Protein 2IBO (pdb70)

Foldseek 3Di:
DKKKWKAKDAPDDDPLQVVLVVQLVVLVVVDPWDAQDDGTGMTDDDPVVVCSVVVSVVSSCVSHVGMDMDMDMDDDPDDDPVRVVVD/DKKKWKAKDQPDDPPLLVVLVVQLVVLVVVDPWDAQDDGTGMTDDDPVVVCSVVVSVVSSCVSHVDMDMDMDMDDDPDDGPVRVVVD/DKKKWKAKDADDDDVLVVVLVVQLVVLVVVDPWAEDDDGTGMTDDDPVVVCSVVVSVVSSCVSGVDMDMDMDMDDDDDDPPVSPHVD/DKKKKKAKQLVDDPPLRVVLVVQLVVLVVVDPWDAQDDGTGMTDDDPVVVCSVVVSVVSSCVSHVGMDMDMDMDDDDPVPPVVVVVD

Structure (mmCIF, N/CA/C/O backbone):
data_2IBO
#
_entry.id   2IBO
#
_cell.length_a   91.901
_cell.length_b   91.901
_cell.length_c   156.364
_cell.angle_alpha   90.00
_cell.angle_beta   90.00
_cell.angle_gamma   90.00
#
_symmetry.space_group_name_H-M   'P 43 21 2'
#
loop_
_entity.id
_entity.type
_entity.pdbx_description
1 polymer 'Hypothetical protein SP2199'
2 water water
#
loop_
_atom_site.group_PDB
_atom_site.id
_atom_site.type_symbol
_atom_site.label_atom_id
_atom_site.label_alt_id
_atom_site.label_comp_id
_atom_site.label_asym_id
_atom_site.label_entity_id
_atom_site.label_seq_id
_atom_site.pdbx_PDB_ins_code
_atom_site.Cartn_x
_atom_site.Cartn_y
_atom_site.Cartn_z
_atom_site.occupancy
_atom_site.B_iso_or_equiv
_atom_site.auth_seq_id
_atom_site.auth_comp_id
_atom_site.auth_asym_id
_atom_site.auth_atom_id
_atom_site.pdbx_PDB_model_num
ATOM 9 N N . LYS A 1 2 ? 61.039 57.740 65.688 1.00 29.75 2 LYS A N 1
ATOM 10 C CA . LYS A 1 2 ? 61.835 56.646 66.246 1.00 25.32 2 LYS A CA 1
ATOM 11 C C . LYS A 1 2 ? 62.696 55.921 65.225 1.00 22.61 2 LYS A C 1
ATOM 12 O O . LYS A 1 2 ? 62.233 55.586 64.125 1.00 20.69 2 LYS A O 1
ATOM 18 N N . ALA A 1 3 ? 63.959 55.687 65.600 1.00 18.85 3 ALA A N 1
ATOM 19 C CA . ALA A 1 3 ? 64.895 55.000 64.723 1.00 15.80 3 ALA A CA 1
ATOM 20 C C . ALA A 1 3 ? 66.031 54.343 65.480 1.00 14.52 3 ALA A C 1
ATOM 21 O O . ALA A 1 3 ? 66.391 54.762 66.572 1.00 14.73 3 ALA A O 1
ATOM 23 N N . SER A 1 4 ? 66.588 53.296 64.894 1.00 23.71 4 SER A N 1
ATOM 24 C CA . SER A 1 4 ? 67.702 52.604 65.508 1.00 24.69 4 SER A CA 1
ATOM 25 C C . SER A 1 4 ? 68.731 52.414 64.403 1.00 24.75 4 SER A C 1
ATOM 26 O O . SER A 1 4 ? 68.376 52.123 63.263 1.00 25.63 4 SER A O 1
ATOM 29 N N . ILE A 1 5 ? 70.000 52.593 64.753 1.00 27.39 5 ILE A N 1
ATOM 30 C CA . ILE A 1 5 ? 71.117 52.499 63.823 1.00 25.92 5 ILE A CA 1
ATOM 31 C C . ILE A 1 5 ? 72.164 51.579 64.411 1.00 26.45 5 ILE A C 1
ATOM 32 O O . ILE A 1 5 ? 72.516 51.704 65.582 1.00 28.33 5 ILE A O 1
ATOM 37 N N . ALA A 1 6 ? 72.652 50.643 63.609 1.00 15.98 6 ALA A N 1
ATOM 38 C CA . ALA A 1 6 ? 73.691 49.726 64.057 1.00 15.10 6 ALA A CA 1
ATOM 39 C C . ALA A 1 6 ? 74.890 50.092 63.198 1.00 15.81 6 ALA A C 1
ATOM 40 O O . ALA A 1 6 ? 74.781 50.168 61.969 1.00 16.09 6 ALA A O 1
ATOM 42 N N . LEU A 1 7 ? 76.028 50.361 63.823 1.00 18.81 7 LEU A N 1
ATOM 43 C CA . LEU A 1 7 ? 77.207 50.753 63.046 1.00 20.76 7 LEU A CA 1
ATOM 44 C C . LEU A 1 7 ? 78.424 49.863 63.273 1.00 21.05 7 LEU A C 1
ATOM 45 O O . LEU A 1 7 ? 78.741 49.476 64.411 1.00 20.97 7 LEU A O 1
ATOM 50 N N . GLN A 1 8 ? 79.076 49.526 62.165 1.00 18.02 8 GLN A N 1
ATOM 51 C CA . GLN A 1 8 ? 80.287 48.716 62.176 1.00 20.06 8 GLN A CA 1
ATOM 52 C C . GLN A 1 8 ? 81.258 49.374 61.224 1.00 19.38 8 GLN A C 1
ATOM 53 O O . GLN A 1 8 ? 80.966 49.542 60.038 1.00 17.89 8 GLN A O 1
ATOM 59 N N . VAL A 1 9 ? 82.410 49.760 61.743 1.00 27.90 9 VAL A N 1
ATOM 60 C CA . VAL A 1 9 ? 83.399 50.394 60.907 1.00 29.63 9 VAL A CA 1
ATOM 61 C C . VAL A 1 9 ? 84.557 49.451 60.676 1.00 32.04 9 VAL A C 1
ATOM 62 O O . VAL A 1 9 ? 85.205 49.003 61.626 1.00 31.48 9 VAL A O 1
ATOM 66 N N . LEU A 1 10 ? 84.791 49.129 59.408 1.00 34.69 10 LEU A N 1
ATOM 67 C CA . LEU A 1 10 ? 85.902 48.268 59.039 1.00 38.11 10 LEU A CA 1
ATOM 68 C C . LEU A 1 10 ? 86.878 49.097 58.225 1.00 39.98 10 LEU A C 1
ATOM 69 O O . LEU A 1 10 ? 86.731 49.231 57.007 1.00 39.17 10 LEU A O 1
ATOM 74 N N . PRO A 1 11 ? 87.873 49.696 58.897 1.00 81.10 11 PRO A N 1
ATOM 75 C CA . PRO A 1 11 ? 88.847 50.501 58.164 1.00 73.27 11 PRO A CA 1
ATOM 76 C C . PRO A 1 11 ? 89.767 49.524 57.445 1.00 85.66 11 PRO A C 1
ATOM 77 O O . PRO A 1 11 ? 90.163 48.499 58.013 1.00 76.70 11 PRO A O 1
ATOM 81 N N . LEU A 1 12 ? 90.077 49.821 56.190 1.00 82.52 12 LEU A N 1
ATOM 82 C CA . LEU A 1 12 ? 90.952 48.958 55.416 1.00 84.51 12 LEU A CA 1
ATOM 83 C C . LEU A 1 12 ? 92.372 49.502 55.524 1.00 75.86 12 LEU A C 1
ATOM 84 O O . LEU A 1 12 ? 92.954 49.990 54.555 1.00 75.75 12 LEU A O 1
ATOM 89 N N . VAL A 1 13 ? 92.900 49.416 56.740 1.00 55.21 13 VAL A N 1
ATOM 90 C CA . VAL A 1 13 ? 94.233 49.878 57.071 1.00 56.94 13 VAL A CA 1
ATOM 91 C C . VAL A 1 13 ? 94.822 48.869 58.036 1.00 60.06 13 VAL A C 1
ATOM 92 O O . VAL A 1 13 ? 94.082 48.129 58.687 1.00 60.06 13 VAL A O 1
ATOM 96 N N . GLN A 1 14 ? 96.151 48.854 58.122 1.00 88.98 14 GLN A N 1
ATOM 97 C CA . GLN A 1 14 ? 96.906 47.937 58.975 1.00 89.51 14 GLN A CA 1
ATOM 98 C C . GLN A 1 14 ? 96.430 47.803 60.422 1.00 87.57 14 GLN A C 1
ATOM 99 O O . GLN A 1 14 ? 95.255 47.995 60.725 1.00 86.53 14 GLN A O 1
ATOM 105 N N . GLY A 1 15 ? 97.360 47.474 61.314 1.00 86.86 15 GLY A N 1
ATOM 106 C CA . GLY A 1 15 ? 97.014 47.284 62.711 1.00 85.53 15 GLY A CA 1
ATOM 107 C C . GLY A 1 15 ? 96.744 48.520 63.552 1.00 84.53 15 GLY A C 1
ATOM 108 O O . GLY A 1 15 ? 95.594 48.918 63.739 1.00 83.53 15 GLY A O 1
ATOM 109 N N . ILE A 1 16 ? 97.810 49.118 64.071 1.00 54.93 16 ILE A N 1
ATOM 110 C CA . ILE A 1 16 ? 97.715 50.292 64.925 1.00 53.74 16 ILE A CA 1
ATOM 111 C C . ILE A 1 16 ? 96.843 51.425 64.373 1.00 53.33 16 ILE A C 1
ATOM 112 O O . ILE A 1 16 ? 96.104 52.069 65.119 1.00 53.25 16 ILE A O 1
ATOM 117 N N . ASP A 1 17 ? 96.916 51.670 63.073 1.00 66.56 17 ASP A N 1
ATOM 118 C CA . ASP A 1 17 ? 96.119 52.736 62.483 1.00 66.56 17 ASP A CA 1
ATOM 119 C C . ASP A 1 17 ? 94.615 52.456 62.556 1.00 65.71 17 ASP A C 1
ATOM 120 O O . ASP A 1 17 ? 93.812 53.390 62.593 1.00 65.73 17 ASP A O 1
ATOM 125 N N . ARG A 1 18 ? 94.237 51.177 62.584 1.00 66.44 18 ARG A N 1
ATOM 126 C CA . ARG A 1 18 ? 92.824 50.800 62.624 1.00 65.48 18 ARG A CA 1
ATOM 127 C C . ARG A 1 18 ? 92.225 50.793 64.027 1.00 64.17 18 ARG A C 1
ATOM 128 O O . ARG A 1 18 ? 91.069 51.179 64.216 1.00 64.83 18 ARG A O 1
ATOM 136 N N . ILE A 1 19 ? 93.003 50.340 65.005 1.00 55.92 19 ILE A N 1
ATOM 137 C CA . ILE A 1 19 ? 92.534 50.316 66.385 1.00 53.40 19 ILE A CA 1
ATOM 138 C C . ILE A 1 19 ? 92.279 51.756 66.826 1.00 50.71 19 ILE A C 1
ATOM 139 O O . ILE A 1 19 ? 91.607 52.006 67.818 1.00 50.73 19 ILE A O 1
ATOM 144 N N . ALA A 1 20 ? 92.817 52.703 66.067 1.00 47.82 20 ALA A N 1
ATOM 145 C CA . ALA A 1 20 ? 92.635 54.107 66.373 1.00 44.25 20 ALA A CA 1
ATOM 146 C C . ALA A 1 20 ? 91.360 54.624 65.742 1.00 42.59 20 ALA A C 1
ATOM 147 O O . ALA A 1 20 ? 90.576 55.273 66.425 1.00 43.54 20 ALA A O 1
ATOM 149 N N . VAL A 1 21 ? 91.124 54.351 64.458 1.00 33.09 21 VAL A N 1
ATOM 150 C CA . VAL A 1 21 ? 89.896 54.863 63.851 1.00 30.57 21 VAL A CA 1
ATOM 151 C C . VAL A 1 21 ? 88.720 54.277 64.628 1.00 29.34 21 VAL A C 1
ATOM 152 O O . VAL A 1 21 ? 87.729 54.966 64.904 1.00 29.25 21 VAL A O 1
ATOM 156 N N . ILE A 1 22 ? 88.847 53.016 65.028 1.00 28.73 22 ILE A N 1
ATOM 157 C CA . ILE A 1 22 ? 87.776 52.393 65.786 1.00 26.80 22 ILE A CA 1
ATOM 158 C C . ILE A 1 22 ? 87.625 53.075 67.148 1.00 27.15 22 ILE A C 1
ATOM 159 O O . ILE A 1 22 ? 86.519 53.428 67.561 1.00 26.72 22 ILE A O 1
ATOM 164 N N . ASP A 1 23 ? 88.733 53.280 67.845 1.00 30.50 23 ASP A N 1
ATOM 165 C CA . ASP A 1 23 ? 88.665 53.952 69.137 1.00 30.44 23 ASP A CA 1
ATOM 166 C C . ASP A 1 23 ? 88.030 55.325 68.960 1.00 29.67 23 ASP A C 1
ATOM 167 O O . ASP A 1 23 ? 87.192 55.732 69.760 1.00 29.10 23 ASP A O 1
ATOM 172 N N . GLN A 1 24 ? 88.426 56.029 67.902 1.00 30.57 24 GLN A N 1
ATOM 173 C CA . GLN A 1 24 ? 87.900 57.369 67.635 1.00 32.26 24 GLN A CA 1
ATOM 174 C C . GLN A 1 24 ? 86.402 57.384 67.359 1.00 31.67 24 GLN A C 1
ATOM 175 O O . GLN A 1 24 ? 85.691 58.276 67.819 1.00 32.35 24 GLN A O 1
ATOM 181 N N . VAL A 1 25 ? 85.919 56.400 66.608 1.00 30.82 25 VAL A N 1
ATOM 182 C CA . VAL A 1 25 ? 84.507 56.374 66.316 1.00 29.60 25 VAL A CA 1
ATOM 183 C C . VAL A 1 25 ? 83.704 56.076 67.585 1.00 29.50 25 VAL A C 1
ATOM 184 O O . VAL A 1 25 ? 82.628 56.647 67.801 1.00 31.07 25 VAL A O 1
ATOM 188 N N . ILE A 1 26 ? 84.233 55.199 68.433 1.00 26.43 26 ILE A N 1
ATOM 189 C CA . ILE A 1 26 ? 83.555 54.848 69.676 1.00 25.53 26 ILE A CA 1
ATOM 190 C C . ILE A 1 26 ? 83.510 56.065 70.603 1.00 26.06 26 ILE A C 1
ATOM 191 O O . ILE A 1 26 ? 82.452 56.423 71.125 1.00 25.92 26 ILE A O 1
ATOM 196 N N . ALA A 1 27 ? 84.661 56.702 70.801 1.00 29.58 27 ALA A N 1
ATOM 197 C CA . ALA A 1 27 ? 84.754 57.882 71.669 1.00 28.03 27 ALA A CA 1
ATOM 198 C C . ALA A 1 27 ? 83.780 58.961 71.202 1.00 26.88 27 ALA A C 1
ATOM 199 O O . ALA A 1 27 ? 83.025 59.519 71.994 1.00 26.44 27 ALA A O 1
ATOM 201 N N . TYR A 1 28 ? 83.800 59.257 69.911 1.00 17.92 28 TYR A N 1
ATOM 202 C CA . TYR A 1 28 ? 82.888 60.253 69.378 1.00 17.83 28 TYR A CA 1
ATOM 203 C C . TYR A 1 28 ? 81.457 59.880 69.721 1.00 18.72 28 TYR A C 1
ATOM 204 O O . TYR A 1 28 ? 80.714 60.700 70.233 1.00 17.94 28 TYR A O 1
ATOM 213 N N . LEU A 1 29 ? 81.076 58.641 69.422 1.00 32.38 29 LEU A N 1
ATOM 214 C CA . LEU A 1 29 ? 79.727 58.157 69.689 1.00 31.05 29 LEU A CA 1
ATOM 215 C C . LEU A 1 29 ? 79.332 58.340 71.163 1.00 30.63 29 LEU A C 1
ATOM 216 O O . LEU A 1 29 ? 78.226 58.769 71.469 1.00 31.25 29 LEU A O 1
ATOM 221 N N . GLN A 1 30 ? 80.232 58.026 72.081 1.00 20.76 30 GLN A N 1
ATOM 222 C CA . GLN A 1 30 ? 79.930 58.185 73.510 1.00 22.29 30 GLN A CA 1
ATOM 223 C C . GLN A 1 30 ? 79.624 59.657 73.841 1.00 23.31 30 GLN A C 1
ATOM 224 O O . GLN A 1 30 ? 78.868 59.975 74.758 1.00 23.41 30 GLN A O 1
ATOM 230 N N . THR A 1 31 ? 80.229 60.540 73.064 1.00 24.72 31 THR A N 1
ATOM 231 C CA . THR A 1 31 ? 80.071 61.973 73.198 1.00 25.44 31 THR A CA 1
ATOM 232 C C . THR A 1 31 ? 78.654 62.442 72.935 1.00 26.21 31 THR A C 1
ATOM 233 O O . THR A 1 31 ? 78.207 63.431 73.516 1.00 27.85 31 THR A O 1
ATOM 237 N N . GLN A 1 32 ? 77.943 61.756 72.051 1.00 23.93 32 GLN A N 1
ATOM 238 C CA . GLN A 1 32 ? 76.579 62.157 71.758 1.00 25.42 32 GLN A CA 1
ATOM 239 C C . GLN A 1 32 ? 75.643 61.767 72.903 1.00 25.78 32 GLN A C 1
ATOM 240 O O . GLN A 1 32 ? 75.955 60.887 73.712 1.00 25.71 32 GLN A O 1
ATOM 246 N N . GLU A 1 33 ? 74.501 62.439 72.983 1.00 21.17 33 GLU A N 1
ATOM 247 C CA . GLU A 1 33 ? 73.546 62.158 74.042 1.00 22.27 33 GLU A CA 1
ATOM 248 C C . GLU A 1 33 ? 72.550 61.158 73.508 1.00 20.43 33 GLU A C 1
ATOM 249 O O . GLU A 1 33 ? 71.347 61.397 73.509 1.00 20.21 33 GLU A O 1
ATOM 255 N N . VAL A 1 34 ? 73.071 60.022 73.063 1.00 30.10 34 VAL A N 1
ATOM 256 C CA . VAL A 1 34 ? 72.250 58.975 72.475 1.00 29.18 34 VAL A CA 1
ATOM 257 C C . VAL A 1 34 ? 72.465 57.639 73.158 1.00 27.33 34 VAL A C 1
ATOM 258 O O . VAL A 1 34 ? 73.569 57.343 73.613 1.00 27.20 34 VAL A O 1
ATOM 262 N N . THR A 1 35 ? 71.397 56.848 73.247 1.00 15.62 35 THR A N 1
ATOM 263 C CA . THR A 1 35 ? 71.449 55.519 73.861 1.00 14.26 35 THR A CA 1
ATOM 264 C C . THR A 1 35 ? 72.311 54.622 72.971 1.00 14.21 35 THR A C 1
ATOM 265 O O . THR A 1 35 ? 72.048 54.468 71.770 1.00 12.19 35 THR A O 1
ATOM 277 N N . VAL A 1 37 ? 74.762 50.848 72.626 1.00 29.57 37 VAL A N 1
ATOM 278 C CA . VAL A 1 37 ? 75.216 49.554 73.108 1.00 27.52 37 VAL A CA 1
ATOM 279 C C . VAL A 1 37 ? 76.259 49.036 72.149 1.00 26.61 37 VAL A C 1
ATOM 280 O O . VAL A 1 37 ? 76.023 48.960 70.941 1.00 26.94 37 VAL A O 1
ATOM 284 N N . VAL A 1 38 ? 77.421 48.694 72.683 1.00 25.82 38 VAL A N 1
ATOM 285 C CA . VAL A 1 38 ? 78.479 48.177 71.841 1.00 25.42 38 VAL A CA 1
ATOM 286 C C . VAL A 1 38 ? 78.338 46.664 71.850 1.00 24.24 38 VAL A C 1
ATOM 287 O O . VAL A 1 38 ? 78.417 46.058 72.905 1.00 25.39 38 VAL A O 1
ATOM 291 N N . THR A 1 39 ? 78.097 46.056 70.694 1.00 17.84 39 THR A N 1
ATOM 292 C CA . THR A 1 39 ? 77.998 44.610 70.634 1.00 17.30 39 THR A CA 1
ATOM 293 C C . THR A 1 39 ? 79.253 44.187 69.871 1.00 16.56 39 THR A C 1
ATOM 294 O O . THR A 1 39 ? 79.950 45.031 69.321 1.00 16.46 39 THR A O 1
ATOM 298 N N . PRO A 1 40 ? 79.534 42.876 69.801 1.00 31.10 40 PRO A N 1
ATOM 299 C CA . PRO A 1 40 ? 80.718 42.341 69.105 1.00 32.79 40 PRO A CA 1
ATOM 300 C C . PRO A 1 40 ? 81.008 42.715 67.653 1.00 34.30 40 PRO A C 1
ATOM 301 O O . PRO A 1 40 ? 82.175 42.785 67.255 1.00 36.49 40 PRO A O 1
ATOM 305 N N . PHE A 1 41 ? 79.982 42.964 66.853 1.00 32.37 41 PHE A N 1
ATOM 306 C CA . PHE A 1 41 ? 80.229 43.299 65.444 1.00 32.58 41 PHE A CA 1
ATOM 307 C C . PHE A 1 41 ? 79.785 44.700 65.040 1.00 32.75 41 PHE A C 1
ATOM 308 O O . PHE A 1 41 ? 80.219 45.223 64.009 1.00 35.82 41 PHE A O 1
ATOM 316 N N . GLU A 1 42 ? 78.921 45.301 65.848 1.00 22.32 42 GLU A N 1
ATOM 317 C CA . GLU A 1 42 ? 78.406 46.618 65.532 1.00 22.89 42 GLU A CA 1
ATOM 318 C C . GLU A 1 42 ? 77.986 47.402 66.774 1.00 22.13 42 GLU A C 1
ATOM 319 O O . GLU A 1 42 ? 77.672 46.813 67.816 1.00 22.81 42 GLU A O 1
ATOM 325 N N . THR A 1 43 ? 77.967 48.728 66.666 1.00 13.71 43 THR A N 1
ATOM 326 C CA . THR A 1 43 ? 77.562 49.537 67.810 1.00 14.93 43 THR A CA 1
ATOM 327 C C . THR A 1 43 ? 76.145 49.965 67.508 1.00 14.18 43 THR A C 1
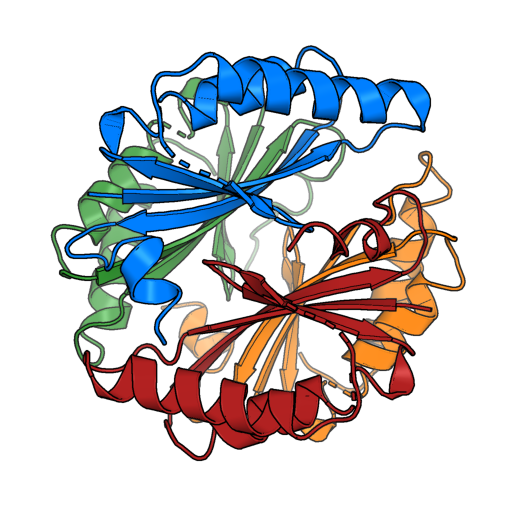ATOM 328 O O . THR A 1 43 ? 75.888 50.555 66.456 1.00 13.21 43 THR A O 1
ATOM 332 N N . VAL A 1 44 ? 75.232 49.660 68.427 1.00 14.30 44 VAL A N 1
ATOM 333 C CA . VAL A 1 44 ? 73.814 49.966 68.249 1.00 15.06 44 VAL A CA 1
ATOM 334 C C . VAL A 1 44 ? 73.394 51.249 68.937 1.00 15.37 44 VAL A C 1
ATOM 335 O O . VAL A 1 44 ? 73.573 51.392 70.141 1.00 14.13 44 VAL A O 1
ATOM 339 N N . LEU A 1 45 ? 72.816 52.164 68.162 1.00 17.26 45 LEU A N 1
ATOM 340 C CA . LEU A 1 45 ? 72.342 53.448 68.672 1.00 18.01 45 LEU A CA 1
ATOM 341 C C . LEU A 1 45 ? 70.820 53.510 68.605 1.00 18.63 45 LEU A C 1
ATOM 342 O O . LEU A 1 45 ? 70.208 52.901 67.734 1.00 18.34 45 LEU A O 1
ATOM 347 N N . GLU A 1 46 ? 70.208 54.258 69.515 1.00 30.36 46 GLU A N 1
ATOM 348 C CA . GLU A 1 46 ? 68.753 54.366 69.545 1.00 32.39 46 GLU A CA 1
ATOM 349 C C . GLU A 1 46 ? 68.320 55.805 69.820 1.00 32.25 46 GLU A C 1
ATOM 350 O O . GLU A 1 46 ? 68.843 56.440 70.733 1.00 32.11 46 GLU A O 1
ATOM 356 N N . GLY A 1 47 ? 67.359 56.303 69.041 1.00 16.38 47 GLY A N 1
ATOM 357 C CA . GLY A 1 47 ? 66.870 57.664 69.212 1.00 17.23 47 GLY A CA 1
ATOM 358 C C . GLY A 1 47 ? 66.107 58.171 68.001 1.00 19.55 47 GLY A C 1
ATOM 359 O O . GLY A 1 47 ? 65.650 57.372 67.175 1.00 21.12 47 GLY A O 1
ATOM 360 N N . GLU A 1 48 ? 65.969 59.496 67.891 1.00 22.04 48 GLU A N 1
ATOM 361 C CA . GLU A 1 48 ? 65.255 60.146 66.778 1.00 22.59 48 GLU A CA 1
ATOM 362 C C . GLU A 1 48 ? 65.995 59.951 65.454 1.00 22.32 48 GLU A C 1
ATOM 363 O O . GLU A 1 48 ? 67.218 60.056 65.389 1.00 21.94 48 GLU A O 1
ATOM 369 N N . PHE A 1 49 ? 65.251 59.686 64.390 1.00 28.04 49 PHE A N 1
ATOM 370 C CA . PHE A 1 49 ? 65.871 59.468 63.096 1.00 28.13 49 PHE A CA 1
ATOM 371 C C . PHE A 1 49 ? 66.841 60.580 62.734 1.00 28.52 49 PHE A C 1
ATOM 372 O O . PHE A 1 49 ? 67.989 60.310 62.356 1.00 27.79 49 PHE A O 1
ATOM 380 N N . ASP A 1 50 ? 66.381 61.826 62.862 1.00 29.57 50 ASP A N 1
ATOM 381 C CA . ASP A 1 50 ? 67.202 62.995 62.531 1.00 30.48 50 ASP A CA 1
ATOM 382 C C . ASP A 1 50 ? 68.566 63.016 63.217 1.00 29.67 50 ASP A C 1
ATOM 383 O O . ASP A 1 50 ? 69.594 63.220 62.561 1.00 28.78 50 ASP A O 1
ATOM 388 N N . GLU A 1 51 ? 68.573 62.800 64.531 1.00 35.87 51 GLU A N 1
ATOM 389 C CA . GLU A 1 51 ? 69.821 62.802 65.289 1.00 36.36 51 GLU A CA 1
ATOM 390 C C . GLU A 1 51 ? 70.751 61.634 64.906 1.00 34.54 51 GLU A C 1
ATOM 391 O O . GLU A 1 51 ? 71.969 61.808 64.812 1.00 33.92 51 GLU A O 1
ATOM 397 N N . LEU A 1 52 ? 70.185 60.452 64.675 1.00 22.28 52 LEU A N 1
ATOM 398 C CA . LEU A 1 52 ? 71.003 59.312 64.311 1.00 20.34 52 LEU A CA 1
ATOM 399 C C . LEU A 1 52 ? 71.655 59.533 62.955 1.00 20.19 52 LEU A C 1
ATOM 400 O O . LEU A 1 52 ? 72.832 59.234 62.788 1.00 19.93 52 LEU A O 1
ATOM 413 N N . ARG A 1 54 ? 72.481 62.290 61.701 1.00 26.31 54 ARG A N 1
ATOM 414 C CA . ARG A 1 54 ? 73.507 63.287 61.962 1.00 24.87 54 ARG A CA 1
ATOM 415 C C . ARG A 1 54 ? 74.715 62.611 62.619 1.00 24.23 54 ARG A C 1
ATOM 416 O O . ARG A 1 54 ? 75.856 62.809 62.197 1.00 25.34 54 ARG A O 1
ATOM 424 N N . ILE A 1 55 ? 74.461 61.807 63.650 1.00 25.66 55 ILE A N 1
ATOM 425 C CA . ILE A 1 55 ? 75.534 61.121 64.355 1.00 24.23 55 ILE A CA 1
ATOM 426 C C . ILE A 1 55 ? 76.259 60.141 63.435 1.00 25.28 55 ILE A C 1
ATOM 427 O O . ILE A 1 55 ? 77.484 60.031 63.482 1.00 26.05 55 ILE A O 1
ATOM 432 N N . LEU A 1 56 ? 75.507 59.445 62.583 1.00 26.14 56 LEU A N 1
ATOM 433 C CA . LEU A 1 56 ? 76.099 58.485 61.648 1.00 25.66 56 LEU A CA 1
ATOM 434 C C . LEU A 1 56 ? 77.091 59.202 60.743 1.00 26.52 56 LEU A C 1
ATOM 435 O O . LEU A 1 56 ? 78.229 58.754 60.585 1.00 26.89 56 LEU A O 1
ATOM 440 N N . LYS A 1 57 ? 76.652 60.324 60.166 1.00 13.64 57 LYS A N 1
ATOM 441 C CA . LYS A 1 57 ? 77.493 61.110 59.267 1.00 15.07 57 LYS A CA 1
ATOM 442 C C . LYS A 1 57 ? 78.755 61.596 59.955 1.00 16.02 57 LYS A C 1
ATOM 443 O O . LYS A 1 57 ? 79.840 61.527 59.374 1.00 14.05 57 LYS A O 1
ATOM 449 N N . GLU A 1 58 ? 78.625 62.070 61.194 1.00 25.08 58 GLU A N 1
ATOM 450 C CA . GLU A 1 58 ? 79.792 62.547 61.929 1.00 26.66 58 GLU A CA 1
ATOM 451 C C . GLU A 1 58 ? 80.713 61.375 62.265 1.00 26.09 58 GLU A C 1
ATOM 452 O O . GLU A 1 58 ? 81.928 61.463 62.103 1.00 25.90 58 GLU A O 1
ATOM 458 N N . ALA A 1 59 ? 80.130 60.274 62.728 1.00 29.37 59 ALA A N 1
ATOM 459 C CA . ALA A 1 59 ? 80.915 59.102 63.078 1.00 28.27 59 ALA A CA 1
ATOM 460 C C . ALA A 1 59 ? 81.789 58.704 61.896 1.00 28.25 59 ALA A C 1
ATOM 461 O O . ALA A 1 59 ? 82.979 58.428 62.052 1.00 26.03 59 ALA A O 1
ATOM 463 N N . LEU A 1 60 ? 81.197 58.687 60.707 1.00 33.57 60 LEU A N 1
ATOM 464 C CA . LEU A 1 60 ? 81.946 58.315 59.517 1.00 35.52 60 LEU A CA 1
ATOM 465 C C . LEU A 1 60 ? 83.020 59.340 59.154 1.00 36.81 60 LEU A C 1
ATOM 466 O O . LEU A 1 60 ? 84.110 58.962 58.728 1.00 37.37 60 LEU A O 1
ATOM 471 N N . GLU A 1 61 ? 82.724 60.629 59.335 1.00 32.78 61 GLU A N 1
ATOM 472 C CA . GLU A 1 61 ? 83.703 61.681 59.048 1.00 33.14 61 GLU A CA 1
ATOM 473 C C . GLU A 1 61 ? 84.866 61.552 60.037 1.00 32.74 61 GLU A C 1
ATOM 474 O O . GLU A 1 61 ? 86.017 61.789 59.686 1.00 33.61 61 GLU A O 1
ATOM 480 N N . VAL A 1 62 ? 84.573 61.164 61.271 1.00 31.91 62 VAL A N 1
ATOM 481 C CA . VAL A 1 62 ? 85.635 60.974 62.247 1.00 33.29 62 VAL A CA 1
ATOM 482 C C . VAL A 1 62 ? 86.527 59.833 61.757 1.00 35.44 62 VAL A C 1
ATOM 483 O O . VAL A 1 62 ? 87.747 59.985 61.680 1.00 36.97 62 VAL A O 1
ATOM 487 N N . ALA A 1 63 ? 85.916 58.694 61.423 1.00 36.77 63 ALA A N 1
ATOM 488 C CA . ALA A 1 63 ? 86.671 57.527 60.952 1.00 38.70 63 ALA A CA 1
ATOM 489 C C . ALA A 1 63 ? 87.492 57.847 59.706 1.00 39.70 63 ALA A C 1
ATOM 490 O O . ALA A 1 63 ? 88.632 57.392 59.570 1.00 38.36 63 ALA A O 1
ATOM 492 N N . GLY A 1 64 ? 86.903 58.634 58.811 1.00 43.16 64 GLY A N 1
ATOM 493 C CA . GLY A 1 64 ? 87.573 59.003 57.577 1.00 47.69 64 GLY A CA 1
ATOM 494 C C . GLY A 1 64 ? 88.777 59.915 57.755 1.00 50.80 64 GLY A C 1
ATOM 495 O O . GLY A 1 64 ? 89.621 60.053 56.859 1.00 51.04 64 GLY A O 1
ATOM 496 N N . GLN A 1 65 ? 88.864 60.560 58.908 1.00 51.86 65 GLN A N 1
ATOM 497 C CA . GLN A 1 65 ? 89.990 61.434 59.169 1.00 54.21 65 GLN A CA 1
ATOM 498 C C . GLN A 1 65 ? 90.903 60.709 60.146 1.00 54.05 65 GLN A C 1
ATOM 499 O O . GLN A 1 65 ? 91.335 61.271 61.146 1.00 53.92 65 GLN A O 1
ATOM 505 N N . GLU A 1 66 ? 91.176 59.444 59.844 1.00 48.94 66 GLU A N 1
ATOM 506 C CA . GLU A 1 66 ? 92.032 58.602 60.675 1.00 48.62 66 GLU A CA 1
ATOM 507 C C . GLU A 1 66 ? 92.536 57.449 59.802 1.00 48.03 66 GLU A C 1
ATOM 508 O O . GLU A 1 66 ? 93.428 56.691 60.190 1.00 47.17 66 GLU A O 1
ATOM 514 N N . ALA A 1 67 ? 91.941 57.334 58.618 1.00 58.54 67 ALA A N 1
ATOM 515 C CA . ALA A 1 67 ? 92.285 56.308 57.641 1.00 58.30 67 ALA A CA 1
ATOM 516 C C . ALA A 1 67 ? 91.855 56.835 56.279 1.00 58.49 67 ALA A C 1
ATOM 517 O O . ALA A 1 67 ? 90.915 57.621 56.186 1.00 59.72 67 ALA A O 1
ATOM 519 N N . ASP A 1 68 ? 92.541 56.417 55.223 1.00 67.97 68 ASP A N 1
ATOM 520 C CA . ASP A 1 68 ? 92.197 56.887 53.888 1.00 67.52 68 ASP A CA 1
ATOM 521 C C . ASP A 1 68 ? 91.092 56.065 53.258 1.00 65.85 68 ASP A C 1
ATOM 522 O O . ASP A 1 68 ? 90.388 56.538 52.362 1.00 65.84 68 ASP A O 1
ATOM 527 N N . ASN A 1 69 ? 90.944 54.833 53.728 1.00 57.33 69 ASN A N 1
ATOM 528 C CA . ASN A 1 69 ? 89.917 53.939 53.214 1.00 54.99 69 ASN A CA 1
ATOM 529 C C . ASN A 1 69 ? 89.046 53.423 54.333 1.00 51.97 69 ASN A C 1
ATOM 530 O O . ASN A 1 69 ? 89.485 52.619 55.151 1.00 51.41 69 ASN A O 1
ATOM 535 N N . VAL A 1 70 ? 87.805 53.885 54.365 1.00 39.24 70 VAL A N 1
ATOM 536 C CA . VAL A 1 70 ? 86.883 53.456 55.404 1.00 35.53 70 VAL A CA 1
ATOM 537 C C . VAL A 1 70 ? 85.636 52.803 54.810 1.00 32.94 70 VAL A C 1
ATOM 538 O O . VAL A 1 70 ? 84.983 53.362 53.919 1.00 31.88 70 VAL A O 1
ATOM 542 N N . PHE A 1 71 ? 85.336 51.598 55.283 1.00 35.10 71 PHE A N 1
ATOM 543 C CA . PHE A 1 71 ? 84.146 50.885 54.842 1.00 32.37 71 PHE A CA 1
ATOM 544 C C . PHE A 1 71 ? 83.253 50.668 56.055 1.00 30.68 71 PHE A C 1
ATOM 545 O O . PHE A 1 71 ? 83.729 50.314 57.143 1.00 30.56 71 PHE A O 1
ATOM 553 N N . ALA A 1 72 ? 81.953 50.857 55.876 1.00 21.24 72 ALA A N 1
ATOM 554 C CA . ALA A 1 72 ? 81.051 50.688 56.999 1.00 19.63 72 ALA A CA 1
ATOM 555 C C . ALA A 1 72 ? 79.789 49.945 56.630 1.00 18.65 72 ALA A C 1
ATOM 556 O O . ALA A 1 72 ? 79.280 50.075 55.523 1.00 18.53 72 ALA A O 1
ATOM 558 N N . ASN A 1 73 ? 79.299 49.151 57.575 1.00 16.30 73 ASN A N 1
ATOM 559 C CA . ASN A 1 73 ? 78.064 48.411 57.404 1.00 15.87 73 ASN A CA 1
ATOM 560 C C . ASN A 1 73 ? 77.149 49.169 58.323 1.00 15.08 73 ASN A C 1
ATOM 561 O O . ASN A 1 73 ? 77.526 49.447 59.457 1.00 14.75 73 ASN A O 1
ATOM 566 N N . VAL A 1 74 ? 75.960 49.515 57.854 1.00 17.26 74 VAL A N 1
ATOM 567 C CA . VAL A 1 74 ? 75.022 50.212 58.711 1.00 16.73 74 VAL A CA 1
ATOM 568 C C . VAL A 1 74 ? 73.664 49.562 58.576 1.00 17.10 74 VAL A C 1
ATOM 569 O O . VAL A 1 74 ? 73.280 49.145 57.485 1.00 17.69 74 VAL A O 1
ATOM 573 N N . LYS A 1 75 ? 72.954 49.457 59.693 1.00 29.70 75 LYS A N 1
ATOM 574 C CA . LYS A 1 75 ? 71.616 48.900 59.705 1.00 29.74 75 LYS A CA 1
ATOM 575 C C . LYS A 1 75 ? 70.737 50.014 60.212 1.00 31.71 75 LYS A C 1
ATOM 576 O O . LYS A 1 75 ? 71.047 50.648 61.225 1.00 32.97 75 LYS A O 1
ATOM 582 N N . ILE A 1 76 ? 69.656 50.274 59.498 1.00 25.08 76 ILE A N 1
ATOM 583 C CA . ILE A 1 76 ? 68.742 51.299 59.938 1.00 24.99 76 ILE A CA 1
ATOM 584 C C . ILE A 1 76 ? 67.387 50.652 60.111 1.00 25.01 76 ILE A C 1
ATOM 585 O O . ILE A 1 76 ? 67.009 49.751 59.356 1.00 26.56 76 ILE A O 1
ATOM 590 N N . ASN A 1 77 ? 66.673 51.086 61.138 1.00 24.88 77 ASN A N 1
ATOM 591 C CA . ASN A 1 77 ? 65.338 50.575 61.418 1.00 24.92 77 ASN A CA 1
ATOM 592 C C . ASN A 1 77 ? 64.518 51.812 61.787 1.00 24.97 77 ASN A C 1
ATOM 593 O O . ASN A 1 77 ? 64.760 52.436 62.818 1.00 24.53 77 ASN A O 1
ATOM 598 N N . VAL A 1 78 ? 63.575 52.176 60.920 1.00 31.46 78 VAL A N 1
ATOM 599 C CA . VAL A 1 78 ? 62.732 53.355 61.129 1.00 33.84 78 VAL A CA 1
ATOM 600 C C . VAL A 1 78 ? 61.239 53.070 61.154 1.00 35.40 78 VAL A C 1
ATOM 601 O O . VAL A 1 78 ? 60.771 52.092 60.561 1.00 34.47 78 VAL A O 1
ATOM 605 N N . GLY A 1 79 ? 60.507 53.959 61.828 1.00 31.90 79 GLY A N 1
ATOM 606 C CA . GLY A 1 79 ? 59.066 53.839 61.943 1.00 34.93 79 GLY A CA 1
ATOM 607 C C . GLY A 1 79 ? 58.658 53.368 63.321 1.00 37.05 79 GLY A C 1
ATOM 608 O O . GLY A 1 79 ? 59.369 53.610 64.300 1.00 36.07 79 GLY A O 1
ATOM 609 N N . GLU A 1 80 ? 57.508 52.703 63.411 1.00 50.16 80 GLU A N 1
ATOM 610 C CA . GLU A 1 80 ? 57.037 52.193 64.695 1.00 52.21 80 GLU A CA 1
ATOM 611 C C . GLU A 1 80 ? 57.832 50.938 64.998 1.00 51.20 80 GLU A C 1
ATOM 612 O O . GLU A 1 80 ? 57.352 49.821 64.823 1.00 50.31 80 GLU A O 1
ATOM 618 N N . ILE A 1 81 ? 59.061 51.160 65.454 1.00 41.00 81 ILE A N 1
ATOM 619 C CA . ILE A 1 81 ? 60.012 50.106 65.773 1.00 39.87 81 ILE A CA 1
ATOM 620 C C . ILE A 1 81 ? 60.048 49.782 67.259 1.00 40.95 81 ILE A C 1
ATOM 621 O O . ILE A 1 81 ? 59.780 50.645 68.093 1.00 41.34 81 ILE A O 1
ATOM 626 N N . LEU A 1 82 ? 60.363 48.534 67.587 1.00 35.99 82 LEU A N 1
ATOM 627 C CA . LEU A 1 82 ? 60.454 48.118 68.979 1.00 36.13 82 LEU A CA 1
ATOM 628 C C . LEU A 1 82 ? 61.788 48.656 69.479 1.00 36.77 82 LEU A C 1
ATOM 629 O O . LEU A 1 82 ? 62.726 48.816 68.689 1.00 35.80 82 LEU A O 1
ATOM 634 N N . SER A 1 83 ? 61.873 48.938 70.778 1.00 42.44 83 SER A N 1
ATOM 635 C CA . SER A 1 83 ? 63.094 49.489 71.370 1.00 42.80 83 SER A CA 1
ATOM 636 C C . SER A 1 83 ? 64.138 48.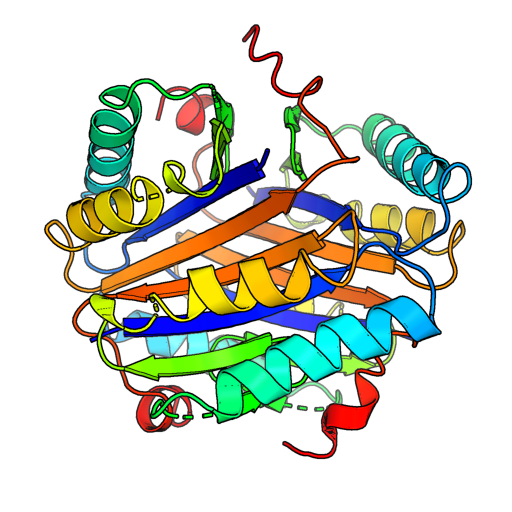420 71.605 1.00 43.52 83 SER A C 1
ATOM 637 O O . SER A 1 83 ? 63.844 47.233 71.504 1.00 43.35 83 SER A O 1
ATOM 640 N N . ILE A 1 84 ? 65.358 48.841 71.928 1.00 34.73 84 ILE A N 1
ATOM 641 C CA . ILE A 1 84 ? 66.419 47.880 72.183 1.00 35.25 84 ILE A CA 1
ATOM 642 C C . ILE A 1 84 ? 65.973 46.922 73.280 1.00 36.56 84 ILE A C 1
ATOM 643 O O . ILE A 1 84 ? 66.172 45.714 73.173 1.00 37.30 84 ILE A O 1
ATOM 648 N N . ASP A 1 85 ? 65.357 47.458 74.327 1.00 45.81 85 ASP A N 1
ATOM 649 C CA . ASP A 1 85 ? 64.867 46.633 75.429 1.00 47.51 85 ASP A CA 1
ATOM 650 C C . ASP A 1 85 ? 63.819 45.620 74.963 1.00 48.13 85 ASP A C 1
ATOM 651 O O . ASP A 1 85 ? 63.830 44.463 75.379 1.00 47.80 85 ASP A O 1
ATOM 656 N N . GLU A 1 86 ? 62.920 46.063 74.093 1.00 42.01 86 GLU A N 1
ATOM 657 C CA . GLU A 1 86 ? 61.867 45.201 73.570 1.00 43.43 86 GLU A CA 1
ATOM 658 C C . GLU A 1 86 ? 62.387 44.121 72.614 1.00 43.75 86 GLU A C 1
ATOM 659 O O . GLU A 1 86 ? 62.009 42.955 72.734 1.00 42.88 86 GLU A O 1
ATOM 665 N N . LYS A 1 87 ? 63.246 44.497 71.668 1.00 56.63 87 LYS A N 1
ATOM 666 C CA . LYS A 1 87 ? 63.803 43.512 70.743 1.00 57.09 87 LYS A CA 1
ATOM 667 C C . LYS A 1 87 ? 64.479 42.453 71.593 1.00 58.68 87 LYS A C 1
ATOM 668 O O . LYS A 1 87 ? 64.236 41.263 71.420 1.00 59.14 87 LYS A O 1
ATOM 674 N N . LEU A 1 88 ? 65.315 42.890 72.530 1.00 56.62 88 LEU A N 1
ATOM 675 C CA . LEU A 1 88 ? 66.028 41.953 73.382 1.00 58.70 88 LEU A CA 1
ATOM 676 C C . LEU A 1 88 ? 65.157 41.001 74.185 1.00 61.39 88 LEU A C 1
ATOM 677 O O . LEU A 1 88 ? 65.669 40.098 74.851 1.00 61.76 88 LEU A O 1
ATOM 682 N N . GLU A 1 89 ? 63.845 41.210 74.129 1.00 69.12 89 GLU A N 1
ATOM 683 C CA . GLU A 1 89 ? 62.891 40.323 74.787 1.00 71.41 89 GLU A CA 1
ATOM 684 C C . GLU A 1 89 ? 62.112 39.701 73.632 1.00 72.28 89 GLU A C 1
ATOM 685 O O . GLU A 1 89 ? 60.899 39.872 73.496 1.00 71.54 89 GLU A O 1
ATOM 691 N N . LYS A 1 90 ? 62.850 38.994 72.782 1.00 86.53 90 LYS A N 1
ATOM 692 C CA . LYS A 1 90 ? 62.278 38.348 71.615 1.00 87.53 90 LYS A CA 1
ATOM 693 C C . LYS A 1 90 ? 61.207 37.354 72.039 1.00 86.53 90 LYS A C 1
ATOM 694 O O . LYS A 1 90 ? 61.339 36.783 73.149 1.00 85.53 90 LYS A O 1
ATOM 708 N N . LYS B 1 2 ? 64.776 27.182 45.856 1.00 40.72 2 LYS B N 1
ATOM 709 C CA . LYS B 1 2 ? 65.269 28.402 45.225 1.00 37.23 2 LYS B CA 1
ATOM 710 C C . LYS B 1 2 ? 65.944 29.225 46.303 1.00 34.71 2 LYS B C 1
ATOM 711 O O . LYS B 1 2 ? 65.449 29.323 47.434 1.00 33.48 2 LYS B O 1
ATOM 717 N N . ALA B 1 3 ? 67.077 29.814 45.944 1.00 33.89 3 ALA B N 1
ATOM 718 C CA . ALA B 1 3 ? 67.822 30.621 46.877 1.00 31.18 3 ALA B CA 1
ATOM 719 C C . ALA B 1 3 ? 68.714 31.581 46.128 1.00 30.03 3 ALA B C 1
ATOM 720 O O . ALA B 1 3 ? 68.974 31.421 44.940 1.00 29.55 3 ALA B O 1
ATOM 722 N N . SER B 1 4 ? 69.185 32.589 46.837 1.00 32.26 4 SER B N 1
ATOM 723 C CA . SER B 1 4 ? 70.062 33.554 46.227 1.00 31.11 4 SER B CA 1
ATOM 724 C C . SER B 1 4 ? 70.999 34.057 47.307 1.00 30.90 4 SER B C 1
ATOM 725 O O . SER B 1 4 ? 70.572 34.405 48.405 1.00 31.39 4 SER B O 1
ATOM 728 N N . ILE B 1 5 ? 72.286 34.060 46.992 1.00 26.83 5 ILE B N 1
ATOM 729 C CA . ILE B 1 5 ? 73.311 34.503 47.916 1.00 23.63 5 ILE B CA 1
ATOM 730 C C . ILE B 1 5 ? 73.947 35.722 47.291 1.00 22.89 5 ILE B C 1
ATOM 731 O O . ILE B 1 5 ? 74.013 35.834 46.067 1.00 22.83 5 ILE B O 1
ATOM 736 N N . ALA B 1 6 ? 74.361 36.660 48.132 1.00 21.13 6 ALA B N 1
ATOM 737 C CA . ALA B 1 6 ? 75.050 37.856 47.675 1.00 21.28 6 ALA B CA 1
ATOM 738 C C . ALA B 1 6 ? 76.299 37.813 48.530 1.00 20.97 6 ALA B C 1
ATOM 739 O O . ALA B 1 6 ? 76.213 37.914 49.745 1.00 23.89 6 ALA B O 1
ATOM 741 N N . LEU B 1 7 ? 77.457 37.636 47.904 1.00 20.59 7 LEU B N 1
ATOM 742 C CA . LEU B 1 7 ? 78.710 37.527 48.652 1.00 21.40 7 LEU B CA 1
ATOM 743 C C . LEU B 1 7 ? 79.669 38.693 48.528 1.00 22.11 7 LEU B C 1
ATOM 744 O O . LEU B 1 7 ? 79.940 39.151 47.421 1.00 21.81 7 LEU B O 1
ATOM 749 N N . GLN B 1 8 ? 80.142 39.193 49.672 1.00 24.26 8 GLN B N 1
ATOM 750 C CA . GLN B 1 8 ? 81.140 40.267 49.697 1.00 26.24 8 GLN B CA 1
ATOM 751 C C . GLN B 1 8 ? 82.271 39.879 50.642 1.00 26.21 8 GLN B C 1
ATOM 752 O O . GLN B 1 8 ? 82.048 39.623 51.834 1.00 26.05 8 GLN B O 1
ATOM 758 N N . VAL B 1 9 ? 83.490 39.835 50.117 1.00 23.99 9 VAL B N 1
ATOM 759 C CA . VAL B 1 9 ? 84.652 39.465 50.929 1.00 24.94 9 VAL B CA 1
ATOM 760 C C . VAL B 1 9 ? 85.578 40.651 51.133 1.00 27.35 9 VAL B C 1
ATOM 761 O O . VAL B 1 9 ? 85.997 41.268 50.161 1.00 28.86 9 VAL B O 1
ATOM 765 N N . LEU B 1 10 ? 85.860 40.977 52.399 1.00 22.09 10 LEU B N 1
ATOM 766 C CA . LEU B 1 10 ? 86.806 42.058 52.741 1.00 23.39 10 LEU B CA 1
ATOM 767 C C . LEU B 1 10 ? 87.921 41.331 53.509 1.00 25.87 10 LEU B C 1
ATOM 768 O O . LEU B 1 10 ? 87.765 40.951 54.678 1.00 23.53 10 LEU B O 1
ATOM 773 N N . PRO B 1 11 ? 89.077 41.151 52.863 1.00 62.94 11 PRO B N 1
ATOM 774 C CA . PRO B 1 11 ? 90.268 40.476 53.386 1.00 65.60 11 PRO B CA 1
ATOM 775 C C . PRO B 1 11 ? 91.009 41.131 54.548 1.00 67.92 11 PRO B C 1
ATOM 776 O O . PRO B 1 11 ? 91.672 40.444 55.320 1.00 69.16 11 PRO B O 1
ATOM 780 N N . LEU B 1 12 ? 90.896 42.446 54.687 1.00 50.99 12 LEU B N 1
ATOM 781 C CA . LEU B 1 12 ? 91.605 43.150 55.759 1.00 53.81 12 LEU B CA 1
ATOM 782 C C . LEU B 1 12 ? 93.091 42.808 55.645 1.00 56.64 12 LEU B C 1
ATOM 783 O O . LEU B 1 12 ? 93.712 42.305 56.589 1.00 56.37 12 LEU B O 1
ATOM 788 N N . VAL B 1 13 ? 93.652 43.077 54.468 1.00 63.98 13 VAL B N 1
ATOM 789 C CA . VAL B 1 13 ? 95.061 42.818 54.213 1.00 65.97 13 VAL B CA 1
ATOM 790 C C . VAL B 1 13 ? 95.658 44.019 53.484 1.00 68.12 13 VAL B C 1
ATOM 791 O O . VAL B 1 13 ? 94.930 44.915 53.043 1.00 68.10 13 VAL B O 1
ATOM 795 N N . GLN B 1 14 ? 96.983 44.014 53.355 1.00 81.69 14 GLN B N 1
ATO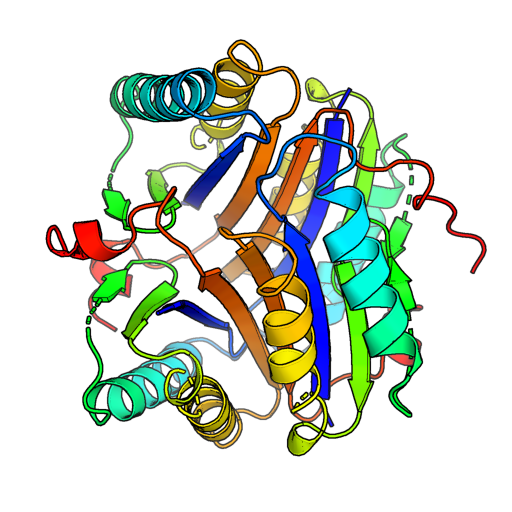M 796 C CA . GLN B 1 14 ? 97.726 45.101 52.727 1.00 83.52 14 GLN B CA 1
ATOM 797 C C . GLN B 1 14 ? 97.866 45.011 51.210 1.00 84.02 14 GLN B C 1
ATOM 798 O O . GLN B 1 14 ? 98.598 44.171 50.687 1.00 83.79 14 GLN B O 1
ATOM 804 N N . GLY B 1 15 ? 97.155 45.896 50.518 1.00 83.79 15 GLY B N 1
ATOM 805 C CA . GLY B 1 15 ? 97.198 45.948 49.067 1.00 85.04 15 GLY B CA 1
ATOM 806 C C . GLY B 1 15 ? 97.259 44.635 48.304 1.00 85.84 15 GLY B C 1
ATOM 807 O O . GLY B 1 15 ? 96.470 43.725 48.532 1.00 86.62 15 GLY B O 1
ATOM 808 N N . ILE B 1 16 ? 98.207 44.559 47.378 1.00 75.60 16 ILE B N 1
ATOM 809 C CA . ILE B 1 16 ? 98.417 43.391 46.525 1.00 75.56 16 ILE B CA 1
ATOM 810 C C . ILE B 1 16 ? 97.990 42.022 47.058 1.00 75.21 16 ILE B C 1
ATOM 811 O O . ILE B 1 16 ? 97.356 41.249 46.341 1.00 75.40 16 ILE B O 1
ATOM 816 N N . ASP B 1 17 ? 98.327 41.724 48.307 1.00 85.15 17 ASP B N 1
ATOM 817 C CA . ASP B 1 17 ? 98.002 40.425 48.897 1.00 85.20 17 ASP B CA 1
ATOM 818 C C . ASP B 1 17 ? 96.523 40.152 49.164 1.00 87.06 17 ASP B C 1
ATOM 819 O O . ASP B 1 17 ? 96.129 39.000 49.338 1.00 87.10 17 ASP B O 1
ATOM 824 N N . ARG B 1 18 ? 95.709 41.201 49.203 1.00 65.14 18 ARG B N 1
ATOM 825 C CA . ARG B 1 18 ? 94.282 41.034 49.446 1.00 63.69 18 ARG B CA 1
ATOM 826 C C . ARG B 1 18 ? 93.558 40.906 48.116 1.00 61.84 18 ARG B C 1
ATOM 827 O O . ARG B 1 18 ? 92.688 40.047 47.951 1.00 62.81 18 ARG B O 1
ATOM 835 N N . ILE B 1 19 ? 93.927 41.765 47.170 1.00 46.80 19 ILE B N 1
ATOM 836 C CA . ILE B 1 19 ? 93.336 41.755 45.839 1.00 43.52 19 ILE B CA 1
ATOM 837 C C . ILE B 1 19 ? 93.749 40.477 45.110 1.00 41.30 19 ILE B C 1
ATOM 838 O O . ILE B 1 19 ? 93.767 40.416 43.887 1.00 41.85 19 ILE B O 1
ATOM 843 N N . ALA B 1 20 ? 94.099 39.467 45.890 1.00 44.33 20 ALA B N 1
ATOM 844 C CA . ALA B 1 20 ? 94.491 38.177 45.371 1.00 41.79 20 ALA B CA 1
ATOM 845 C C . ALA B 1 20 ? 93.498 37.200 45.962 1.00 39.92 20 ALA B C 1
ATOM 846 O O . ALA B 1 20 ? 93.077 36.255 45.296 1.00 39.72 20 ALA B O 1
ATOM 848 N N . VAL B 1 21 ? 93.121 37.428 47.218 1.00 37.61 21 VAL B N 1
ATOM 849 C CA . VAL B 1 21 ? 92.158 36.553 47.858 1.00 35.94 21 VAL B CA 1
ATOM 850 C C . VAL B 1 21 ? 90.836 36.804 47.166 1.00 34.64 21 VAL B C 1
ATOM 851 O O . VAL B 1 21 ? 89.990 35.912 47.096 1.00 35.71 21 VAL B O 1
ATOM 855 N N . ILE B 1 22 ? 90.661 38.024 46.659 1.00 29.82 22 ILE B N 1
ATOM 856 C CA . ILE B 1 22 ? 89.424 38.377 45.968 1.00 28.87 22 ILE B CA 1
ATOM 857 C C . ILE B 1 22 ? 89.364 37.799 44.556 1.00 29.70 22 ILE B C 1
ATOM 858 O O . ILE B 1 22 ? 88.298 37.415 44.087 1.00 30.85 22 ILE B O 1
ATOM 863 N N . ASP B 1 23 ? 90.500 37.746 43.872 1.00 31.54 23 ASP B N 1
ATOM 864 C CA . ASP B 1 23 ? 90.537 37.174 42.531 1.00 31.63 23 ASP B CA 1
ATOM 865 C C . ASP B 1 23 ? 90.400 35.653 42.673 1.00 30.39 23 ASP B C 1
ATOM 866 O O . ASP B 1 23 ? 89.906 34.966 41.774 1.00 29.83 23 ASP B O 1
ATOM 871 N N . GLN B 1 24 ? 90.848 35.149 43.820 1.00 33.72 24 GLN B N 1
ATOM 872 C CA . GLN B 1 24 ? 90.779 33.732 44.153 1.00 34.77 24 GLN B CA 1
ATOM 873 C C . GLN B 1 24 ? 89.332 33.325 44.420 1.00 33.93 24 GLN B C 1
ATOM 874 O O . GLN B 1 24 ? 88.889 32.258 43.980 1.00 34.03 24 GLN B O 1
ATOM 880 N N . VAL B 1 25 ? 88.594 34.174 45.137 1.00 37.93 25 VAL B N 1
ATOM 881 C CA . VAL B 1 25 ? 87.208 33.862 45.444 1.00 36.42 25 VAL B CA 1
ATOM 882 C C . VAL B 1 25 ? 86.357 33.986 44.177 1.00 36.03 25 VAL B C 1
ATOM 883 O O . VAL B 1 25 ? 85.433 33.199 43.962 1.00 37.27 25 VAL B O 1
ATOM 887 N N . ILE B 1 26 ? 86.674 34.965 43.335 1.00 27.48 26 ILE B N 1
ATOM 888 C CA . ILE B 1 26 ? 85.935 35.154 42.090 1.00 27.64 26 ILE B CA 1
ATOM 889 C C . ILE B 1 26 ? 86.196 33.966 41.164 1.00 28.12 26 ILE B C 1
ATOM 890 O O . ILE B 1 26 ? 85.263 33.371 40.622 1.00 29.37 26 ILE B O 1
ATOM 895 N N . ALA B 1 27 ? 87.467 33.622 40.981 1.00 26.51 27 ALA B N 1
ATOM 896 C CA . ALA B 1 27 ? 87.838 32.507 40.118 1.00 25.40 27 ALA B CA 1
ATOM 897 C C . ALA B 1 27 ? 87.158 31.222 40.587 1.00 25.16 27 ALA B C 1
ATOM 898 O O . ALA B 1 27 ? 86.568 30.488 39.792 1.00 25.80 27 ALA B O 1
ATOM 900 N N . TYR B 1 28 ? 87.241 30.938 41.880 1.00 27.16 28 TYR B N 1
ATOM 901 C CA . TYR B 1 28 ? 86.597 29.738 42.395 1.00 26.79 28 TYR B CA 1
ATOM 902 C C . TYR B 1 28 ? 85.105 29.756 42.041 1.00 27.09 28 TYR B C 1
ATOM 903 O O . TYR B 1 28 ? 84.569 28.779 41.530 1.00 26.51 28 TYR B O 1
ATOM 912 N N . LEU B 1 29 ? 84.440 30.874 42.335 1.00 27.14 29 LEU B N 1
ATOM 913 C CA . LEU B 1 29 ? 83.019 31.022 42.062 1.00 26.93 29 LEU B CA 1
ATOM 914 C C . LEU B 1 29 ? 82.690 30.747 40.594 1.00 26.84 29 LEU B C 1
ATOM 915 O O . LEU B 1 29 ? 81.709 30.071 40.291 1.00 26.92 29 LEU B O 1
ATOM 920 N N . GLN B 1 30 ? 83.510 31.255 39.681 1.00 27.84 30 GLN B N 1
ATOM 921 C CA . GLN B 1 30 ? 83.264 31.036 38.249 1.00 29.19 30 GLN B CA 1
ATOM 922 C C . GLN B 1 30 ? 83.303 29.547 37.908 1.00 29.38 30 GLN B C 1
ATOM 923 O O . GLN B 1 30 ? 82.635 29.066 36.990 1.00 29.62 30 GLN B O 1
ATOM 929 N N . THR B 1 31 ? 84.093 28.830 38.683 1.00 29.26 31 THR B N 1
ATOM 930 C CA . THR B 1 31 ? 84.272 27.395 38.544 1.00 30.67 31 THR B CA 1
ATOM 931 C C . THR B 1 31 ? 82.999 26.593 38.801 1.00 31.17 31 THR B C 1
ATOM 932 O O . THR B 1 31 ? 82.793 25.531 38.204 1.00 31.41 31 THR B O 1
ATOM 936 N N . GLN B 1 32 ? 82.151 27.080 39.699 1.00 29.72 32 GLN B N 1
ATOM 937 C CA . GLN B 1 32 ? 80.918 26.371 39.990 1.00 30.44 32 GLN B CA 1
ATOM 938 C C . GLN B 1 32 ? 79.932 26.538 38.838 1.00 31.15 32 GLN B C 1
ATOM 939 O O . GLN B 1 32 ? 80.036 27.475 38.037 1.00 31.16 32 GLN B O 1
ATOM 945 N N . GLU B 1 33 ? 78.990 25.613 38.736 1.00 32.68 33 GLU B N 1
ATOM 946 C CA . GLU B 1 33 ? 78.007 25.672 37.671 1.00 34.12 33 GLU B CA 1
ATOM 947 C C . GLU B 1 33 ? 76.790 26.415 38.201 1.00 32.48 33 GLU B C 1
ATOM 948 O O . GLU B 1 33 ? 75.665 25.903 38.191 1.00 32.82 33 GLU B O 1
ATOM 954 N N . VAL B 1 34 ? 77.031 27.639 38.654 1.00 18.78 34 VAL B N 1
ATOM 955 C CA . VAL B 1 34 ? 75.977 28.465 39.238 1.00 18.10 34 VAL B CA 1
ATOM 956 C C . VAL B 1 34 ? 75.857 29.822 38.561 1.00 16.29 34 VAL B C 1
ATOM 957 O O . VAL B 1 34 ? 76.843 30.386 38.109 1.00 16.11 34 VAL B O 1
ATOM 961 N N . THR B 1 35 ? 74.635 30.326 38.473 1.00 18.81 35 THR B N 1
ATOM 962 C CA . THR B 1 35 ? 74.376 31.623 37.865 1.00 18.17 35 THR B CA 1
ATOM 963 C C . THR B 1 35 ? 74.989 32.705 38.751 1.00 18.15 35 THR B C 1
ATOM 964 O O . THR B 1 35 ? 74.669 32.809 39.936 1.00 17.64 35 THR B O 1
ATOM 976 N N . VAL B 1 37 ? 76.457 36.941 39.119 1.00 16.78 37 VAL B N 1
ATOM 977 C CA . VAL B 1 37 ? 76.599 38.304 38.622 1.00 16.40 37 VAL B CA 1
ATOM 978 C C . VAL B 1 37 ? 77.490 39.071 39.575 1.00 14.83 37 VAL B C 1
ATOM 979 O O . VAL B 1 37 ? 77.233 39.106 40.783 1.00 15.89 37 VAL B O 1
ATOM 983 N N . VAL B 1 38 ? 78.550 39.662 39.049 1.00 30.64 38 VAL B N 1
ATOM 984 C CA . VAL B 1 38 ? 79.438 40.433 39.898 1.00 31.32 38 VAL B CA 1
ATOM 985 C C . VAL B 1 38 ? 78.947 41.875 39.894 1.00 30.40 38 VAL B C 1
ATOM 986 O O . VAL B 1 38 ? 78.887 42.502 38.853 1.00 32.00 38 VAL B O 1
ATOM 990 N N . THR B 1 39 ? 78.545 42.393 41.044 1.00 20.93 39 THR B N 1
ATOM 991 C CA . THR B 1 39 ? 78.102 43.775 41.110 1.00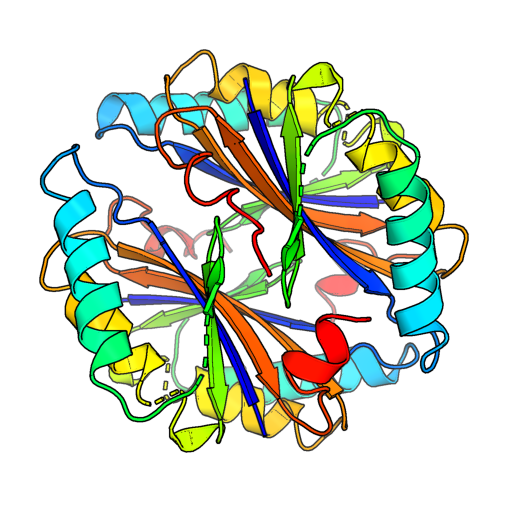 20.91 39 THR B CA 1
ATOM 992 C C . THR B 1 39 ? 79.218 44.481 41.898 1.00 20.15 39 THR B C 1
ATOM 993 O O . THR B 1 39 ? 80.095 43.822 42.461 1.00 20.81 39 THR B O 1
ATOM 997 N N . PRO B 1 40 ? 79.188 45.818 41.963 1.00 32.22 40 PRO B N 1
ATOM 998 C CA . PRO B 1 40 ? 80.203 46.618 42.660 1.00 33.20 40 PRO B CA 1
ATOM 999 C C . PRO B 1 40 ? 80.590 46.308 44.094 1.00 34.51 40 PRO B C 1
ATOM 1000 O O . PRO B 1 40 ? 81.751 46.495 44.478 1.00 38.09 40 PRO B O 1
ATOM 1004 N N . PHE B 1 41 ? 79.653 45.832 44.895 1.00 39.06 41 PHE B N 1
ATOM 1005 C CA . PHE B 1 41 ? 79.968 45.570 46.296 1.00 39.37 41 PHE B CA 1
ATOM 1006 C C . PHE B 1 41 ? 79.874 44.108 46.693 1.00 40.68 41 PHE B C 1
ATOM 1007 O O . PHE B 1 41 ? 80.414 43.702 47.725 1.00 44.92 41 PHE B O 1
ATOM 1015 N N . GLU B 1 42 ? 79.182 43.319 45.882 1.00 33.01 42 GLU B N 1
ATOM 1016 C CA . GLU B 1 42 ? 78.987 41.914 46.191 1.00 34.35 42 GLU B CA 1
ATOM 1017 C C . GLU B 1 42 ? 78.767 41.062 44.946 1.00 34.71 42 GLU B C 1
ATOM 1018 O O . GLU B 1 42 ? 78.341 41.565 43.900 1.00 35.88 42 GLU B O 1
ATOM 1024 N N . THR B 1 43 ? 79.057 39.771 45.057 1.00 20.02 43 THR B N 1
ATOM 1025 C CA . THR B 1 43 ? 78.851 38.879 43.927 1.00 19.66 43 THR B CA 1
ATOM 1026 C C . THR B 1 43 ? 77.560 38.131 44.230 1.00 18.51 43 THR B C 1
ATOM 1027 O O . THR B 1 43 ? 77.434 37.502 45.282 1.00 17.07 43 THR B O 1
ATOM 1031 N N . VAL B 1 44 ? 76.599 38.230 43.315 1.00 23.15 44 VAL B N 1
ATOM 1032 C CA . VAL B 1 44 ? 75.292 37.589 43.481 1.00 23.87 44 VAL B CA 1
ATOM 1033 C C . VAL B 1 44 ? 75.193 36.233 42.777 1.00 25.03 44 VAL B C 1
ATOM 1034 O O . VAL B 1 44 ? 75.408 36.127 41.560 1.00 24.83 44 VAL B O 1
ATOM 1038 N N . LEU B 1 45 ? 74.856 35.206 43.553 1.00 22.59 45 LEU B N 1
ATOM 1039 C CA . LEU B 1 45 ? 74.719 33.846 43.041 1.00 22.92 45 LEU B CA 1
ATOM 1040 C C . LEU B 1 45 ? 73.255 33.418 43.109 1.00 23.00 45 LEU B C 1
ATOM 1041 O O . LEU B 1 45 ? 72.524 33.841 43.984 1.00 23.15 45 LEU B O 1
ATOM 1046 N N . GLU B 1 46 ? 72.835 32.559 42.195 1.00 26.37 46 GLU B N 1
ATOM 1047 C CA . GLU B 1 46 ? 71.451 32.100 42.173 1.00 27.73 46 GLU B CA 1
ATOM 1048 C C . GLU B 1 46 ? 71.383 30.597 41.896 1.00 28.07 46 GLU B C 1
ATOM 1049 O O . GLU B 1 46 ? 72.053 30.105 40.983 1.00 27.11 46 GLU B O 1
ATOM 1055 N N . GLY B 1 47 ? 70.580 29.879 42.684 1.00 39.37 47 GLY B N 1
ATOM 1056 C CA . GLY B 1 47 ? 70.432 28.441 42.509 1.00 40.66 47 GLY B CA 1
ATOM 1057 C C . GLY B 1 47 ? 69.795 27.763 43.708 1.00 42.76 47 GLY B C 1
ATOM 1058 O O . GLY B 1 47 ? 69.150 28.423 44.524 1.00 44.88 47 GLY B O 1
ATOM 1059 N N . GLU B 1 48 ? 69.973 26.445 43.816 1.00 25.89 48 GLU B N 1
ATOM 1060 C CA . GLU B 1 48 ? 69.421 25.645 44.922 1.00 26.16 48 GLU B CA 1
ATOM 1061 C C . GLU B 1 48 ? 70.089 26.008 46.249 1.00 24.96 48 GLU B C 1
ATOM 1062 O O . GLU B 1 48 ? 71.303 26.190 46.316 1.00 23.88 48 GLU B O 1
ATOM 1068 N N . PHE B 1 49 ? 69.300 26.096 47.312 1.00 29.67 49 PHE B N 1
ATOM 1069 C CA . PHE B 1 49 ? 69.856 26.447 48.611 1.00 30.54 49 PHE B CA 1
ATOM 1070 C C . PHE B 1 49 ? 71.069 25.596 48.982 1.00 30.58 49 PHE B C 1
ATOM 1071 O O . PHE B 1 49 ? 72.121 26.124 49.357 1.00 29.42 49 PHE B O 1
ATOM 1079 N N . ASP B 1 50 ? 70.918 24.281 48.867 1.00 22.12 50 ASP B N 1
ATOM 1080 C CA . ASP B 1 50 ? 71.981 23.345 49.201 1.00 22.72 50 ASP B CA 1
ATOM 1081 C C . ASP B 1 50 ? 73.303 23.650 48.510 1.00 22.53 50 ASP B C 1
ATOM 1082 O O . ASP B 1 50 ? 74.351 23.671 49.156 1.00 22.01 50 ASP B O 1
ATOM 1087 N N . GLU B 1 51 ? 73.258 23.892 47.200 1.00 29.28 51 GLU B N 1
ATOM 1088 C CA . GLU B 1 51 ? 74.475 24.168 46.441 1.00 29.27 51 GLU B CA 1
ATOM 1089 C C . GLU B 1 51 ? 75.114 25.503 46.820 1.00 27.58 51 GLU B C 1
ATOM 1090 O O . GLU B 1 51 ? 76.343 25.601 46.918 1.00 27.28 51 GLU B O 1
ATOM 1096 N N . LEU B 1 52 ? 74.288 26.523 47.050 1.00 29.42 52 LEU B N 1
ATOM 1097 C CA . LEU B 1 52 ? 74.808 27.833 47.415 1.00 27.66 52 LEU B CA 1
ATOM 1098 C C . LEU B 1 52 ? 75.488 27.780 48.771 1.00 27.50 52 LEU B C 1
ATOM 1099 O O . LEU B 1 52 ? 76.549 28.369 48.944 1.00 27.53 52 LEU B O 1
ATOM 1112 N N . ARG B 1 54 ? 76.934 25.293 50.025 1.00 21.98 54 ARG B N 1
ATOM 1113 C CA . ARG B 1 54 ? 78.168 24.564 49.776 1.00 21.77 54 ARG B CA 1
ATOM 1114 C C . ARG B 1 54 ? 79.194 25.482 49.110 1.00 21.27 54 ARG B C 1
ATOM 1115 O O . ARG B 1 54 ? 80.360 25.518 49.516 1.00 21.42 54 ARG B O 1
ATOM 1123 N N . ILE B 1 55 ? 78.761 26.214 48.083 1.00 20.67 55 ILE B N 1
ATOM 1124 C CA . ILE B 1 55 ? 79.647 27.134 47.376 1.00 20.40 55 ILE B CA 1
ATOM 1125 C C . ILE B 1 55 ? 80.106 28.260 48.311 1.00 20.91 55 ILE B C 1
ATOM 1126 O O . ILE B 1 55 ? 81.273 28.654 48.295 1.00 21.71 55 ILE B O 1
ATOM 1131 N N . LEU B 1 56 ? 79.194 28.764 49.140 1.00 24.84 56 LEU B N 1
ATOM 1132 C CA . LEU B 1 56 ? 79.539 29.832 50.078 1.00 25.61 56 LEU B CA 1
ATOM 1133 C C . LEU B 1 56 ? 80.674 29.374 50.981 1.00 26.48 56 LEU B C 1
ATOM 1134 O O . LEU B 1 56 ? 81.667 30.083 51.137 1.00 27.63 56 LEU B O 1
ATOM 1139 N N . LYS B 1 57 ? 80.521 28.181 51.561 1.00 20.35 57 LYS B N 1
ATOM 1140 C CA . LYS B 1 57 ? 81.519 27.624 52.462 1.00 21.71 57 LYS B CA 1
ATOM 1141 C C . LYS B 1 57 ? 82.862 27.456 51.772 1.00 22.59 57 LYS B C 1
ATOM 1142 O O . LYS B 1 57 ? 83.903 27.791 52.338 1.00 20.51 57 LYS B O 1
ATOM 1148 N N . GLU B 1 58 ? 82.848 26.952 50.544 1.00 30.86 58 GLU B N 1
ATOM 1149 C CA . GLU B 1 58 ? 84.098 26.767 49.821 1.00 33.31 58 GLU B CA 1
ATOM 1150 C C . GLU B 1 58 ? 84.721 28.118 49.487 1.00 33.03 58 GLU B C 1
ATOM 1151 O O . GLU B 1 58 ? 85.930 28.307 49.645 1.00 32.60 58 GLU B O 1
ATOM 1157 N N . ALA B 1 59 ? 83.892 29.054 49.027 1.00 40.22 59 ALA B N 1
ATOM 1158 C CA . ALA B 1 59 ? 84.373 30.384 48.681 1.00 40.27 59 ALA B CA 1
ATOM 1159 C C . ALA B 1 59 ? 85.124 30.984 49.868 1.00 40.37 59 ALA B C 1
ATOM 1160 O O . ALA B 1 59 ? 86.217 31.539 49.713 1.00 39.51 59 ALA B O 1
ATOM 1162 N N . LEU B 1 60 ? 84.540 30.858 51.057 1.00 30.80 60 LEU B N 1
ATOM 1163 C CA . LEU B 1 60 ? 85.173 31.394 52.251 1.00 31.61 60 LEU B CA 1
ATOM 1164 C C . LEU B 1 60 ? 86.452 30.650 52.611 1.00 31.75 60 LEU B C 1
ATOM 1165 O O . LEU B 1 60 ? 87.419 31.270 53.031 1.00 31.73 60 LEU B O 1
ATOM 1170 N N . GLU B 1 61 ? 86.468 29.331 52.430 1.00 33.13 61 GLU B N 1
ATOM 1171 C CA . GLU B 1 61 ? 87.668 28.544 52.716 1.00 33.49 61 GLU B CA 1
ATOM 1172 C C . GLU B 1 61 ? 88.775 28.949 51.738 1.00 34.41 61 GLU B C 1
ATOM 1173 O O . GLU B 1 61 ? 89.956 28.974 52.093 1.00 35.01 61 GLU B O 1
ATOM 1179 N N . VAL B 1 62 ? 88.393 29.281 50.508 1.00 50.24 62 VAL B N 1
ATOM 1180 C CA . VAL B 1 62 ? 89.380 29.714 49.530 1.00 51.81 62 VAL B CA 1
ATOM 1181 C C . VAL B 1 62 ? 89.989 31.023 50.027 1.00 53.28 62 VAL B C 1
ATOM 1182 O O . VAL B 1 62 ? 91.206 31.154 50.125 1.00 53.69 62 VAL B O 1
ATOM 1186 N N . ALA B 1 63 ? 89.131 31.986 50.350 1.00 56.50 63 ALA B N 1
ATOM 1187 C CA . ALA B 1 63 ? 89.587 33.288 50.822 1.00 58.03 63 ALA B CA 1
ATOM 1188 C C . ALA B 1 63 ? 90.460 33.174 52.067 1.00 59.39 63 ALA B C 1
ATOM 1189 O O . ALA B 1 63 ? 91.457 33.882 52.203 1.00 58.63 63 ALA B O 1
ATOM 1191 N N . GLY B 1 64 ? 90.076 32.273 52.965 1.00 48.43 64 GLY B N 1
ATOM 1192 C CA . GLY B 1 64 ? 90.806 32.079 54.203 1.00 51.75 64 GLY B CA 1
ATOM 1193 C C . GLY B 1 64 ? 92.180 31.470 54.038 1.00 54.41 64 GLY B C 1
ATOM 1194 O O . GLY B 1 64 ? 93.002 31.514 54.950 1.00 54.58 64 GLY B O 1
ATOM 1195 N N . GLN B 1 65 ? 92.433 30.881 52.880 1.00 58.38 65 GLN B N 1
ATOM 1196 C CA . GLN B 1 65 ? 93.732 30.286 52.628 1.00 60.49 65 GLN B CA 1
ATOM 1197 C C . GLN B 1 65 ? 94.451 31.206 51.653 1.00 60.69 65 GLN B C 1
ATOM 1198 O O . GLN B 1 65 ? 95.008 30.765 50.651 1.00 60.86 65 GLN B O 1
ATOM 1204 N N . GLU B 1 66 ? 94.418 32.499 51.957 1.00 74.24 66 GLU B N 1
ATOM 1205 C CA . GLU B 1 66 ? 95.053 33.513 51.124 1.00 74.16 66 GLU B CA 1
ATOM 1206 C C . GLU B 1 66 ? 95.265 34.748 51.999 1.00 73.50 66 GLU B C 1
ATOM 1207 O O . GLU B 1 66 ? 95.959 35.694 51.611 1.00 73.79 66 GLU B O 1
ATOM 1213 N N . ALA B 1 67 ? 94.646 34.718 53.179 1.00 48.43 67 ALA B N 1
ATOM 1214 C CA . ALA B 1 67 ? 94.727 35.797 54.159 1.00 48.06 67 ALA B CA 1
ATOM 1215 C C . ALA B 1 67 ? 94.434 35.187 55.520 1.00 48.14 67 ALA B C 1
ATOM 1216 O O . ALA B 1 67 ? 93.701 34.203 55.609 1.00 48.96 67 ALA B O 1
ATOM 1218 N N . ASP B 1 68 ? 95.004 35.759 56.580 1.00 42.51 68 ASP B N 1
ATOM 1219 C CA . ASP B 1 68 ? 94.777 35.230 57.919 1.00 41.77 68 ASP B CA 1
ATOM 1220 C C . ASP B 1 68 ? 93.510 35.770 58.550 1.00 39.87 68 ASP B C 1
ATOM 1221 O O . ASP B 1 68 ? 92.947 35.150 59.457 1.00 39.16 68 ASP B O 1
ATOM 1226 N N . ASN B 1 69 ? 93.071 36.931 58.070 1.00 44.00 69 ASN B N 1
ATOM 1227 C CA . ASN B 1 69 ? 91.860 37.554 58.578 1.00 41.69 69 ASN B CA 1
ATOM 1228 C C . ASN B 1 69 ? 90.891 37.844 57.449 1.00 38.97 69 ASN B C 1
ATOM 1229 O O . ASN B 1 69 ? 91.127 38.719 56.630 1.00 37.93 69 ASN B O 1
ATOM 1234 N N . VAL B 1 70 ? 89.793 37.103 57.411 1.00 52.30 70 VAL B N 1
ATOM 1235 C CA . VAL B 1 70 ? 88.805 37.301 56.369 1.00 48.96 70 VAL B CA 1
ATOM 1236 C C . VAL B 1 70 ? 87.442 37.633 56.960 1.00 46.47 70 VAL B C 1
ATOM 1237 O O . VAL B 1 70 ? 86.942 36.932 57.843 1.00 47.36 70 VAL B O 1
ATOM 1241 N N . PHE B 1 71 ? 86.868 38.738 56.495 1.00 20.22 71 PHE B N 1
ATOM 1242 C CA . PHE B 1 71 ? 85.540 39.150 56.925 1.00 17.81 71 PHE B CA 1
ATOM 1243 C C . PHE B 1 71 ? 84.626 39.140 55.708 1.00 15.01 71 PHE B C 1
ATOM 1244 O O . PHE B 1 71 ? 85.019 39.587 54.627 1.00 13.94 71 PHE B O 1
ATOM 1252 N N . ALA B 1 72 ? 83.407 38.639 55.871 1.00 14.56 72 ALA B N 1
ATOM 1253 C CA . ALA B 1 72 ? 82.491 38.612 54.738 1.00 13.18 72 ALA B CA 1
ATOM 1254 C C . ALA B 1 72 ? 81.092 39.030 55.115 1.00 12.64 72 ALA B C 1
ATOM 1255 O O . ALA B 1 72 ? 80.636 38.793 56.230 1.00 13.21 72 ALA B O 1
ATOM 1257 N N . ASN B 1 73 ? 80.428 39.675 54.174 1.00 20.42 73 ASN B N 1
ATOM 1258 C CA . ASN B 1 73 ? 79.048 40.095 54.335 1.00 21.11 73 ASN B CA 1
ATOM 1259 C C . ASN B 1 73 ? 78.328 39.127 53.406 1.00 21.33 73 ASN B C 1
ATOM 1260 O O . ASN B 1 73 ? 78.757 38.916 52.259 1.00 22.51 73 ASN B O 1
ATOM 1265 N N . VAL B 1 74 ? 77.244 38.533 53.873 1.00 20.14 74 VAL B N 1
ATOM 1266 C CA . VAL B 1 74 ? 76.504 37.622 53.026 1.00 19.69 74 VAL B CA 1
ATOM 1267 C C . VAL B 1 74 ? 75.032 37.913 53.171 1.00 20.02 74 VAL B C 1
ATOM 1268 O O . VAL B 1 74 ? 74.552 38.187 54.283 1.00 17.96 74 VAL B O 1
ATOM 1272 N N . LYS B 1 75 ? 74.327 37.875 52.041 1.00 25.60 75 LYS B N 1
ATOM 1273 C CA . LYS B 1 75 ? 72.886 38.075 52.015 1.00 25.26 75 LYS B CA 1
ATOM 1274 C C . LYS B 1 75 ? 72.296 36.763 51.525 1.00 26.33 75 LYS B C 1
ATOM 1275 O O . LYS B 1 75 ? 72.708 36.234 50.497 1.00 25.39 75 LYS B O 1
ATOM 1281 N N . ILE B 1 76 ? 71.417 36.195 52.302 1.00 20.00 76 ILE B N 1
ATOM 1282 C CA . ILE B 1 76 ? 70.696 34.989 51.914 1.00 20.00 76 ILE B CA 1
ATOM 1283 C C . ILE B 1 76 ? 69.221 35.284 51.660 1.00 20.00 76 ILE B C 1
ATOM 1284 O O . ILE B 1 76 ? 68.615 36.095 52.434 1.00 21.69 76 ILE B O 1
ATOM 1289 N N . ASN B 1 77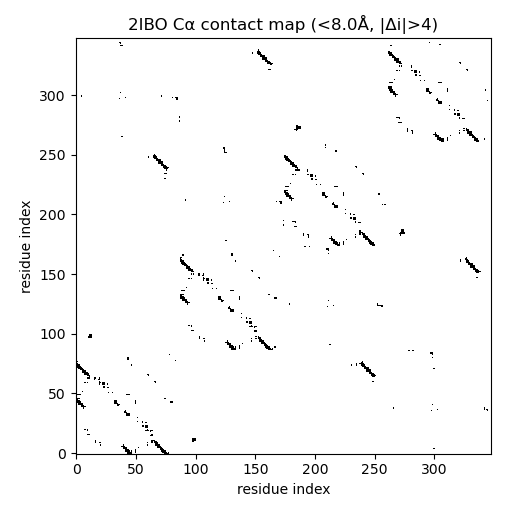 ? 68.687 34.814 50.582 1.00 28.65 77 ASN B N 1
ATOM 1290 C CA . ASN B 1 77 ? 67.283 34.994 50.247 1.00 28.85 77 ASN B CA 1
ATOM 1291 C C . ASN B 1 77 ? 66.825 33.600 49.807 1.00 30.20 77 ASN B C 1
ATOM 1292 O O . ASN B 1 77 ? 67.290 33.073 48.794 1.00 29.74 77 ASN B O 1
ATOM 1297 N N . VAL B 1 78 ? 65.941 32.992 50.594 1.00 43.81 78 VAL B N 1
ATOM 1298 C CA . VAL B 1 78 ? 65.447 31.651 50.303 1.00 45.21 78 VAL B CA 1
ATOM 1299 C C . VAL B 1 78 ? 63.933 31.515 50.391 1.00 46.98 78 VAL B C 1
ATOM 1300 O O . VAL B 1 78 ? 63.312 32.052 51.298 1.00 48.33 78 VAL B O 1
ATOM 1304 N N . GLY B 1 79 ? 63.350 30.783 49.446 1.00 35.17 79 GLY B N 1
ATOM 1305 C CA . GLY B 1 79 ? 61.909 30.569 49.429 1.00 36.99 79 GLY B CA 1
ATOM 1306 C C . GLY B 1 79 ? 61.272 30.915 48.096 1.00 38.47 79 GLY B C 1
ATOM 1307 O O . GLY B 1 79 ? 61.875 30.736 47.041 1.00 38.68 79 GLY B O 1
ATOM 1308 N N . GLU B 1 80 ? 60.036 31.393 48.132 1.00 46.72 80 GLU B N 1
ATOM 1309 C CA . GLU B 1 80 ? 59.361 31.785 46.902 1.00 50.17 80 GLU B CA 1
ATOM 1310 C C . GLU B 1 80 ? 59.901 33.163 46.589 1.00 50.09 80 GLU B C 1
ATOM 1311 O O . GLU B 1 80 ? 59.169 34.150 46.611 1.00 50.19 80 GLU B O 1
ATOM 1317 N N . ILE B 1 81 ? 61.198 33.214 46.309 1.00 40.07 81 ILE B N 1
ATOM 1318 C CA . ILE B 1 81 ? 61.876 34.465 46.024 1.00 39.74 81 ILE B CA 1
ATOM 1319 C C . ILE B 1 81 ? 61.797 34.764 44.547 1.00 40.37 81 ILE B C 1
ATOM 1320 O O . ILE B 1 81 ? 61.443 33.895 43.751 1.00 40.93 81 ILE B O 1
ATOM 1325 N N . LEU B 1 82 ? 62.133 35.996 44.187 1.00 62.45 82 LEU B N 1
ATOM 1326 C CA . LEU B 1 82 ? 62.132 36.401 42.793 1.00 62.94 82 LEU B CA 1
ATOM 1327 C C . LEU B 1 82 ? 63.529 36.157 42.241 1.00 63.45 82 LEU B C 1
ATOM 1328 O O . LEU B 1 82 ? 64.527 36.455 42.903 1.00 64.38 82 LEU B O 1
ATOM 1333 N N . SER B 1 83 ? 63.604 35.598 41.038 1.00 44.26 83 SER B N 1
ATOM 1334 C CA . SER B 1 83 ? 64.894 35.343 40.412 1.00 43.01 83 SER B CA 1
ATOM 1335 C C . SER B 1 83 ? 65.626 36.674 40.239 1.00 42.60 83 SER B C 1
ATOM 1336 O O . SER B 1 83 ? 65.024 37.749 40.379 1.00 41.99 83 SER B O 1
ATOM 1339 N N . ILE B 1 84 ? 66.921 36.601 39.938 1.00 35.96 84 ILE B N 1
ATOM 1340 C CA . ILE B 1 84 ? 67.701 37.808 39.728 1.00 35.62 84 ILE B CA 1
ATOM 1341 C C . ILE B 1 84 ? 67.050 38.575 38.586 1.00 38.15 84 ILE B C 1
ATOM 1342 O O . ILE B 1 84 ? 66.882 39.790 38.670 1.00 39.00 84 ILE B O 1
ATOM 1347 N N . ASP B 1 85 ? 66.660 37.857 37.532 1.00 42.14 85 ASP B N 1
ATOM 1348 C CA . ASP B 1 85 ? 66.014 38.467 36.362 1.00 44.42 85 ASP B CA 1
ATOM 1349 C C . ASP B 1 85 ? 64.779 39.308 36.719 1.00 44.74 85 ASP B C 1
ATOM 1350 O O . ASP B 1 85 ? 64.668 40.470 36.317 1.00 43.44 85 ASP B O 1
ATOM 1355 N N . GLU B 1 86 ? 63.852 38.700 37.456 1.00 46.92 86 GLU B N 1
ATOM 1356 C CA . GLU B 1 86 ? 62.634 39.375 37.881 1.00 48.39 86 GLU B CA 1
ATOM 1357 C C . GLU B 1 86 ? 62.971 40.623 38.703 1.00 49.56 86 GLU B C 1
ATOM 1358 O O . GLU B 1 86 ? 62.386 41.688 38.485 1.00 49.24 86 GLU B O 1
ATOM 1364 N N . LYS B 1 87 ? 63.911 40.495 39.644 1.00 63.95 87 LYS B N 1
ATOM 1365 C CA . LYS B 1 87 ? 64.319 41.634 40.463 1.00 65.33 87 LYS B CA 1
ATOM 1366 C C . LYS B 1 87 ? 64.936 42.701 39.572 1.00 67.31 87 LYS B C 1
ATOM 1367 O O . LYS B 1 87 ? 64.633 43.879 39.737 1.00 68.47 87 LYS B O 1
ATOM 1373 N N . LEU B 1 88 ? 65.802 42.289 38.638 1.00 66.42 88 LEU B N 1
ATOM 1374 C CA . LEU B 1 88 ? 66.450 43.221 37.705 1.00 67.79 88 LEU B CA 1
ATOM 1375 C C . LEU B 1 88 ? 65.451 44.322 37.388 1.00 67.40 88 LEU B C 1
ATOM 1376 O O . LEU B 1 88 ? 65.607 45.451 37.844 1.00 68.82 88 LEU B O 1
ATOM 1381 N N . GLU B 1 89 ? 64.421 44.004 36.611 1.00 75.94 89 GLU B N 1
ATOM 1382 C CA . GLU B 1 89 ? 63.414 45.009 36.329 1.00 75.99 89 GLU B CA 1
ATOM 1383 C C . GLU B 1 89 ? 62.386 44.874 37.444 1.00 75.77 89 GLU B C 1
ATOM 1384 O O . GLU B 1 89 ? 61.281 44.372 37.235 1.00 76.29 89 GLU B O 1
ATOM 1390 N N . LYS B 1 90 ? 62.783 45.308 38.639 1.00 89.53 90 LYS B N 1
ATOM 1391 C CA . LYS B 1 90 ? 61.933 45.247 39.823 1.00 88.28 90 LYS B CA 1
ATOM 1392 C C . LYS B 1 90 ? 60.573 45.856 39.570 1.00 87.71 90 LYS B C 1
ATOM 1393 O O . LYS B 1 90 ? 60.446 47.093 39.680 1.00 86.61 90 LYS B O 1
ATOM 1407 N N . LYS C 1 2 ? 84.852 61.957 48.329 1.00 66.39 2 LYS C N 1
ATOM 1408 C CA . LYS C 1 2 ? 84.448 60.870 47.450 1.00 63.13 2 LYS C CA 1
ATOM 1409 C C . LYS C 1 2 ? 83.938 59.711 48.288 1.00 59.92 2 LYS C C 1
ATOM 1410 O O . LYS C 1 2 ? 84.636 59.231 49.180 1.00 60.46 2 LYS C O 1
ATOM 1416 N N . ALA C 1 3 ? 82.717 59.270 48.001 1.00 33.92 3 ALA C N 1
ATOM 1417 C CA . ALA C 1 3 ? 82.105 58.165 48.730 1.00 29.40 3 ALA C CA 1
ATOM 1418 C C . ALA C 1 3 ? 81.100 57.361 47.893 1.00 26.64 3 ALA C C 1
ATOM 1419 O O . ALA C 1 3 ? 80.631 57.795 46.823 1.00 25.00 3 ALA C O 1
ATOM 1421 N N . SER C 1 4 ? 80.769 56.183 48.408 1.00 42.31 4 SER C N 1
ATOM 1422 C CA . SER C 1 4 ? 79.835 55.289 47.754 1.00 39.73 4 SER C CA 1
ATOM 1423 C C . SER C 1 4 ? 78.902 54.671 48.796 1.00 37.39 4 SER C C 1
ATOM 1424 O O . SER C 1 4 ? 79.319 54.387 49.920 1.00 38.23 4 SER C O 1
ATOM 1427 N N . ILE C 1 5 ? 77.646 54.458 48.409 1.00 26.32 5 ILE C N 1
ATOM 1428 C CA . ILE C 1 5 ? 76.610 53.887 49.278 1.00 24.03 5 ILE C CA 1
ATOM 1429 C C . ILE C 1 5 ? 75.928 52.772 48.489 1.00 23.58 5 ILE C C 1
ATOM 1430 O O . ILE C 1 5 ? 75.782 52.879 47.270 1.00 24.54 5 ILE C O 1
ATOM 1435 N N . ALA C 1 6 ? 75.537 51.701 49.175 1.00 32.25 6 ALA C N 1
ATOM 1436 C CA . ALA C 1 6 ? 74.817 50.581 48.559 1.00 31.14 6 ALA C CA 1
ATOM 1437 C C . ALA C 1 6 ? 73.612 50.424 49.478 1.00 29.50 6 ALA C C 1
ATOM 1438 O O . ALA C 1 6 ? 73.754 50.016 50.621 1.00 31.23 6 ALA C O 1
ATOM 1440 N N . LEU C 1 7 ? 72.430 50.759 48.986 1.00 16.31 7 LEU C N 1
ATOM 1441 C CA . LEU C 1 7 ? 71.216 50.735 49.804 1.00 15.19 7 LEU C CA 1
ATOM 1442 C C . LEU C 1 7 ? 70.211 49.604 49.602 1.00 15.42 7 LEU C C 1
ATOM 1443 O O . LEU C 1 7 ? 69.787 49.333 48.483 1.00 15.10 7 LEU C O 1
ATOM 1448 N N . GLN C 1 8 ? 69.826 48.953 50.698 1.00 16.83 8 GLN C N 1
ATOM 1449 C CA . GLN C 1 8 ? 68.849 47.873 50.620 1.00 18.94 8 GLN C CA 1
ATOM 1450 C C . GLN C 1 8 ? 67.701 48.131 51.557 1.00 18.16 8 GLN C C 1
ATOM 1451 O O . GLN C 1 8 ? 67.879 48.186 52.777 1.00 14.76 8 GLN C O 1
ATOM 1457 N N . VAL C 1 9 ? 66.517 48.268 50.971 1.00 26.97 9 VAL C N 1
ATOM 1458 C CA . VAL C 1 9 ? 65.325 48.535 51.738 1.00 30.35 9 VAL C CA 1
ATOM 1459 C C . VAL C 1 9 ? 64.524 47.271 51.918 1.00 32.73 9 VAL C C 1
ATOM 1460 O O . VAL C 1 9 ? 64.409 46.458 51.008 1.00 33.80 9 VAL C O 1
ATOM 1464 N N . LEU C 1 10 ? 63.996 47.099 53.121 1.00 29.33 10 LEU C N 1
ATOM 1465 C CA . LEU C 1 10 ? 63.194 45.936 53.434 1.00 33.11 10 LEU C CA 1
ATOM 1466 C C . LEU C 1 10 ? 61.981 46.310 54.285 1.00 35.46 10 LEU C C 1
ATOM 1467 O O . LEU C 1 10 ? 62.074 46.410 55.509 1.00 34.39 10 LEU C O 1
ATOM 1472 N N . PRO C 1 11 ? 60.831 46.563 53.637 1.00 43.28 11 PRO C N 1
ATOM 1473 C CA . PRO C 1 11 ? 59.586 46.923 54.340 1.00 46.68 11 PRO C CA 1
ATOM 1474 C C . PRO C 1 11 ? 59.000 45.632 54.905 1.00 50.24 11 PRO C C 1
ATOM 1475 O O . PRO C 1 11 ? 58.975 44.617 54.210 1.00 50.48 11 PRO C O 1
ATOM 1479 N N . LEU C 1 12 ? 58.526 45.658 56.147 1.00 92.29 12 LEU C N 1
ATOM 1480 C CA . LEU C 1 12 ? 57.999 44.439 56.762 1.00 88.04 12 LEU C CA 1
ATOM 1481 C C . LEU C 1 12 ? 56.572 44.533 57.327 1.00 84.53 12 LEU C C 1
ATOM 1482 O O . LEU C 1 12 ? 56.298 43.991 58.403 1.00 85.44 12 LEU C O 1
ATOM 1487 N N . VAL C 1 13 ? 55.660 45.192 56.615 1.00 84.53 13 VAL C N 1
ATOM 1488 C CA . VAL C 1 13 ? 54.289 45.319 57.116 1.00 85.52 13 VAL C CA 1
ATOM 1489 C C . VAL C 1 13 ? 53.220 44.579 56.288 1.00 87.53 13 VAL C C 1
ATOM 1490 O O . VAL C 1 13 ? 52.434 43.799 56.844 1.00 89.53 13 VAL C O 1
ATOM 1494 N N . GLN C 1 14 ? 53.200 44.827 54.982 1.00 86.53 14 GLN C N 1
ATOM 1495 C CA . GLN C 1 14 ? 52.182 44.255 54.109 1.00 86.53 14 GLN C CA 1
ATOM 1496 C C . GLN C 1 14 ? 52.731 43.067 53.326 1.00 83.53 14 GLN C C 1
ATOM 1497 O O . GLN C 1 14 ? 53.281 42.131 53.905 1.00 85.53 14 GLN C O 1
ATOM 1503 N N . GLY C 1 15 ? 52.577 43.113 52.007 1.00 86.53 15 GLY C N 1
ATOM 1504 C CA . GLY C 1 15 ? 52.339 41.914 51.225 1.00 88.53 15 GLY C CA 1
ATOM 1505 C C . GLY C 1 15 ? 53.177 41.868 49.963 1.00 87.53 15 GLY C C 1
ATOM 1506 O O . GLY C 1 15 ? 54.046 41.009 49.814 1.00 85.53 15 GLY C O 1
ATOM 1507 N N . ILE C 1 16 ? 52.914 42.797 49.050 1.00 86.59 16 ILE C N 1
ATOM 1508 C CA . ILE C 1 16 ? 53.941 43.289 48.139 1.00 86.22 16 ILE C CA 1
ATOM 1509 C C . ILE C 1 16 ? 53.469 44.534 47.396 1.00 84.02 16 ILE C C 1
ATOM 1510 O O . ILE C 1 16 ? 53.915 44.811 46.282 1.00 84.25 16 ILE C O 1
ATOM 1515 N N . ASP C 1 17 ? 52.565 45.282 48.019 1.00 77.25 17 ASP C N 1
ATOM 1516 C CA . ASP C 1 17 ? 52.918 46.553 48.639 1.00 77.70 17 ASP C CA 1
ATOM 1517 C C . ASP C 1 17 ? 54.426 46.774 48.623 1.00 77.69 17 ASP C C 1
ATOM 1518 O O . ASP C 1 17 ? 54.897 47.893 48.416 1.00 77.04 17 ASP C O 1
ATOM 1523 N N . ARG C 1 18 ? 55.179 45.701 48.843 1.00 70.39 18 ARG C N 1
ATOM 1524 C CA . ARG C 1 18 ? 56.580 45.814 49.229 1.00 70.89 18 ARG C CA 1
ATOM 1525 C C . ARG C 1 18 ? 57.442 46.264 48.053 1.00 70.56 18 ARG C C 1
ATOM 1526 O O . ARG C 1 18 ? 58.144 47.271 48.135 1.00 71.39 18 ARG C O 1
ATOM 1534 N N . ILE C 1 19 ? 57.383 45.510 46.960 1.00 67.49 19 ILE C N 1
ATOM 1535 C CA . ILE C 1 19 ? 57.980 45.938 45.701 1.00 67.14 19 ILE C CA 1
ATOM 1536 C C . ILE C 1 19 ? 57.350 47.235 45.205 1.00 66.78 19 ILE C C 1
ATOM 1537 O O . ILE C 1 19 ? 57.714 47.748 44.147 1.00 67.33 19 ILE C O 1
ATOM 1542 N N . ALA C 1 20 ? 56.403 47.760 45.976 1.00 51.79 20 ALA C N 1
ATOM 1543 C CA . ALA C 1 20 ? 55.857 49.089 45.722 1.00 50.49 20 ALA C CA 1
ATOM 1544 C C . ALA C 1 20 ? 56.714 50.136 46.415 1.00 49.41 20 ALA C C 1
ATOM 1545 O O . ALA C 1 20 ? 57.262 51.037 45.768 1.00 49.18 20 ALA C O 1
ATOM 1547 N N . VAL C 1 21 ? 56.826 50.007 47.736 1.00 51.26 21 VAL C N 1
ATOM 1548 C CA . VAL C 1 21 ? 57.613 50.937 48.535 1.00 49.77 21 VAL C CA 1
ATOM 1549 C C . VAL C 1 21 ? 59.050 50.949 48.060 1.00 49.21 21 VAL C C 1
ATOM 1550 O O . VAL C 1 21 ? 59.726 51.976 48.117 1.00 50.38 21 VAL C O 1
ATOM 1554 N N . ILE C 1 22 ? 59.528 49.800 47.601 1.00 31.19 22 ILE C N 1
ATOM 1555 C CA . ILE C 1 22 ? 60.887 49.735 47.085 1.00 29.90 22 ILE C CA 1
ATOM 1556 C C . ILE C 1 22 ? 60.879 50.561 45.802 1.00 29.40 22 ILE C C 1
ATOM 1557 O O . ILE C 1 22 ? 61.735 51.428 45.610 1.00 28.31 22 ILE C O 1
ATOM 1562 N N . ASP C 1 23 ? 59.893 50.308 44.945 1.00 43.64 23 ASP C N 1
ATOM 1563 C CA . ASP C 1 23 ? 59.743 51.055 43.690 1.00 44.30 23 ASP C CA 1
ATOM 1564 C C . ASP C 1 23 ? 59.765 52.565 43.948 1.00 43.37 23 ASP C C 1
ATOM 1565 O O . ASP C 1 23 ? 60.372 53.326 43.179 1.00 42.49 23 ASP C O 1
ATOM 1570 N N . GLN C 1 24 ? 59.091 52.980 45.027 1.00 38.89 24 GLN C N 1
ATOM 1571 C CA . GLN C 1 24 ? 59.027 54.383 45.445 1.00 37.31 24 GLN C CA 1
ATOM 1572 C C . GLN C 1 24 ? 60.430 54.896 45.756 1.00 35.81 24 GLN C C 1
ATOM 1573 O O . GLN C 1 24 ? 60.889 55.895 45.187 1.00 36.96 24 GLN C O 1
ATOM 1579 N N . VAL C 1 25 ? 61.103 54.221 46.685 1.00 34.09 25 VAL C N 1
ATOM 1580 C CA . VAL C 1 25 ? 62.462 54.595 47.049 1.00 31.41 25 VAL C CA 1
ATOM 1581 C C . VAL C 1 25 ? 63.305 54.660 45.773 1.00 31.26 25 VAL C C 1
ATOM 1582 O O . VAL C 1 25 ? 64.203 55.495 45.653 1.00 31.32 25 VAL C O 1
ATOM 1586 N N . ILE C 1 26 ? 63.006 53.781 44.818 1.00 34.31 26 ILE C N 1
ATOM 1587 C CA . ILE C 1 26 ? 63.737 53.763 43.548 1.00 33.37 26 ILE C CA 1
ATOM 1588 C C . ILE C 1 26 ? 63.426 55.030 42.753 1.00 32.41 26 ILE C C 1
ATOM 1589 O O . ILE C 1 26 ? 64.333 55.691 42.261 1.00 31.85 26 ILE C O 1
ATOM 1594 N N . ALA C 1 27 ? 62.143 55.355 42.630 1.00 36.94 27 ALA C N 1
ATOM 1595 C CA . ALA C 1 27 ? 61.728 56.552 41.910 1.00 37.05 27 ALA C CA 1
ATOM 1596 C C . ALA C 1 27 ? 62.395 57.784 42.524 1.00 37.46 27 ALA C C 1
ATOM 1597 O O . ALA C 1 27 ? 62.978 58.607 41.807 1.00 37.94 27 ALA C O 1
ATOM 1599 N N . TYR C 1 28 ? 62.326 57.907 43.850 1.00 32.74 28 TYR C N 1
ATOM 1600 C CA . TYR C 1 28 ? 62.945 59.048 44.500 1.00 32.34 28 TYR C CA 1
ATOM 1601 C C . TYR C 1 28 ? 64.414 59.131 44.122 1.00 32.35 28 TYR C C 1
ATOM 1602 O O . TYR C 1 28 ? 64.905 60.178 43.712 1.00 34.16 28 TYR C O 1
ATOM 1611 N N . LEU C 1 29 ? 65.113 58.015 44.281 1.00 31.82 29 LEU C N 1
ATOM 1612 C CA . LEU C 1 29 ? 66.537 57.944 43.973 1.00 31.19 29 LEU C CA 1
ATOM 1613 C C . LEU C 1 29 ? 66.845 58.396 42.544 1.00 31.87 29 LEU C C 1
ATOM 1614 O O . LEU C 1 29 ? 67.808 59.121 42.321 1.00 30.78 29 LEU C O 1
ATOM 1619 N N . GLN C 1 30 ? 66.031 57.980 41.579 1.00 50.09 30 GLN C N 1
ATOM 1620 C CA . GLN C 1 30 ? 66.258 58.372 40.183 1.00 51.93 30 GLN C CA 1
ATOM 1621 C C . GLN C 1 30 ? 66.167 59.890 40.035 1.00 53.38 30 GLN C C 1
ATOM 1622 O O . GLN C 1 30 ? 66.819 60.497 39.180 1.00 54.21 30 GLN C O 1
ATOM 1628 N N . THR C 1 31 ? 65.350 60.487 40.895 1.00 43.12 31 THR C N 1
ATOM 1629 C CA . THR C 1 31 ? 65.130 61.923 40.931 1.00 42.60 31 THR C CA 1
ATOM 1630 C C . THR C 1 31 ? 66.391 62.726 41.260 1.00 43.56 31 THR C C 1
ATOM 1631 O O . THR C 1 31 ? 66.567 63.845 40.785 1.00 43.85 31 THR C O 1
ATOM 1635 N N . GLN C 1 32 ? 67.264 62.170 42.085 1.00 38.14 32 GLN C N 1
ATOM 1636 C CA . GLN C 1 32 ? 68.487 62.878 42.435 1.00 38.97 32 GLN C CA 1
ATOM 1637 C C . GLN C 1 32 ? 69.457 62.881 41.255 1.00 40.15 32 GLN C C 1
ATOM 1638 O O . GLN C 1 32 ? 69.359 62.058 40.343 1.00 41.31 32 GLN C O 1
ATOM 1644 N N . GLU C 1 33 ? 70.385 63.820 41.253 1.00 60.88 33 GLU C N 1
ATOM 1645 C CA . GLU C 1 33 ? 71.348 63.907 40.166 1.00 62.08 33 GLU C CA 1
ATOM 1646 C C . GLU C 1 33 ? 72.592 63.151 40.599 1.00 61.53 33 GLU C C 1
ATOM 1647 O O . GLU C 1 33 ? 73.692 63.698 40.640 1.00 62.71 33 GLU C O 1
ATOM 1653 N N . VAL C 1 34 ? 72.399 61.878 40.924 1.00 50.18 34 VAL C N 1
ATOM 1654 C CA . VAL C 1 34 ? 73.486 61.029 41.401 1.00 47.42 34 VAL C CA 1
ATOM 1655 C C . VAL C 1 34 ? 73.617 59.763 40.567 1.00 46.09 34 VAL C C 1
ATOM 1656 O O . VAL C 1 34 ? 72.620 59.214 40.094 1.00 45.23 34 VAL C O 1
ATOM 1660 N N . THR C 1 35 ? 74.856 59.316 40.385 1.00 45.27 35 THR C N 1
ATOM 1661 C CA . THR C 1 35 ? 75.138 58.103 39.619 1.00 45.05 35 THR C CA 1
ATOM 1662 C C . THR C 1 35 ? 74.569 56.906 40.374 1.00 45.15 35 THR C C 1
ATOM 1663 O O . THR C 1 35 ? 74.909 56.676 41.534 1.00 45.91 35 THR C O 1
ATOM 1675 N N . VAL C 1 37 ? 73.175 52.602 40.240 1.00 40.92 37 VAL C N 1
ATOM 1676 C CA . VAL C 1 37 ? 73.047 51.313 39.591 1.00 39.00 37 VAL C CA 1
ATOM 1677 C C . VAL C 1 37 ? 72.181 50.440 40.481 1.00 37.06 37 VAL C C 1
ATOM 1678 O O . VAL C 1 37 ? 72.451 50.293 41.677 1.00 38.67 37 VAL C O 1
ATOM 1682 N N . VAL C 1 38 ? 71.116 49.895 39.913 1.00 16.57 38 VAL C N 1
ATOM 1683 C CA . VAL C 1 38 ? 70.275 48.990 40.675 1.00 15.64 38 VAL C CA 1
ATOM 1684 C C . VAL C 1 38 ? 70.798 47.558 40.481 1.00 15.67 38 VAL C C 1
ATOM 1685 O O . VAL C 1 38 ? 70.809 47.060 39.358 1.00 15.95 38 VAL C O 1
ATOM 1689 N N . THR C 1 39 ? 71.274 46.922 41.554 1.00 21.88 39 THR C N 1
ATOM 1690 C CA . THR C 1 39 ? 71.745 45.542 41.451 1.00 21.17 39 THR C CA 1
ATOM 1691 C C . THR C 1 39 ? 70.663 44.713 42.170 1.00 22.21 39 THR C C 1
ATOM 1692 O O . THR C 1 39 ? 69.801 45.279 42.839 1.00 22.47 39 THR C O 1
ATOM 1696 N N . PRO C 1 40 ? 70.707 43.377 42.059 1.00 52.31 40 PRO C N 1
ATOM 1697 C CA . PRO C 1 40 ? 69.732 42.466 42.673 1.00 53.10 40 PRO C CA 1
ATOM 1698 C C . PRO C 1 40 ? 69.356 42.585 44.143 1.00 54.52 40 PRO C C 1
ATOM 1699 O O . PRO C 1 40 ? 68.222 42.278 44.513 1.00 55.49 40 PRO C O 1
ATOM 1703 N N . PHE C 1 41 ? 70.284 43.010 44.987 1.00 32.10 41 PHE C N 1
ATOM 1704 C CA . PHE C 1 41 ? 69.994 43.093 46.420 1.00 30.43 41 PHE C CA 1
ATOM 1705 C C . PHE C 1 41 ? 70.085 44.499 46.988 1.00 30.62 41 PHE C C 1
ATOM 1706 O O . PHE C 1 41 ? 69.599 44.766 48.089 1.00 32.58 41 PHE C O 1
ATOM 1714 N N . GLU C 1 42 ? 70.722 45.397 46.247 1.00 27.78 42 GLU C N 1
ATOM 1715 C CA . GLU C 1 42 ? 70.899 46.756 46.721 1.00 28.65 42 GLU C CA 1
ATOM 1716 C C . GLU C 1 42 ? 71.077 47.754 45.581 1.00 28.51 42 GLU C C 1
ATOM 1717 O O . GLU C 1 42 ? 71.484 47.383 44.478 1.00 28.90 42 GLU C O 1
ATOM 1723 N N . THR C 1 43 ? 70.760 49.019 45.845 1.00 20.90 43 THR C N 1
ATOM 1724 C CA . THR C 1 43 ? 70.921 50.045 44.830 1.00 21.76 43 THR C CA 1
ATOM 1725 C C . THR C 1 43 ? 72.186 50.787 45.195 1.00 21.31 43 THR C C 1
ATOM 1726 O O . THR C 1 43 ? 72.305 51.291 46.296 1.00 22.24 43 THR C O 1
ATOM 1730 N N . VAL C 1 44 ? 73.140 50.828 44.268 1.00 28.77 44 VAL C N 1
ATOM 1731 C CA . VAL C 1 44 ? 74.436 51.475 44.494 1.00 28.19 44 VAL C CA 1
ATOM 1732 C C . VAL C 1 44 ? 74.497 52.908 43.980 1.00 29.11 44 VAL C C 1
ATOM 1733 O O . VAL C 1 44 ? 74.253 53.161 42.801 1.00 30.63 44 VAL C O 1
ATOM 1737 N N . LEU C 1 45 ? 74.827 53.839 44.874 1.00 26.71 45 LEU C N 1
ATOM 1738 C CA . LEU C 1 45 ? 74.924 55.256 44.529 1.00 27.64 45 LEU C CA 1
ATOM 1739 C C . LEU C 1 45 ? 76.371 55.712 44.615 1.00 28.26 45 LEU C C 1
ATOM 1740 O O . LEU C 1 45 ? 77.137 55.193 45.414 1.00 27.85 45 LEU C O 1
ATOM 1745 N N . GLU C 1 46 ? 76.743 56.691 43.799 1.00 41.40 46 GLU C N 1
ATOM 1746 C CA . GLU C 1 46 ? 78.110 57.185 43.803 1.00 43.87 46 GLU C CA 1
ATOM 1747 C C . GLU C 1 46 ? 78.146 58.714 43.733 1.00 44.41 46 GLU C C 1
ATOM 1748 O O . GLU C 1 46 ? 77.437 59.323 42.928 1.00 44.82 46 GLU C O 1
ATOM 1754 N N . GLY C 1 47 ? 78.971 59.335 44.571 1.00 39.41 47 GLY C N 1
ATOM 1755 C CA . GLY C 1 47 ? 79.065 60.789 44.567 1.00 40.02 47 GLY C CA 1
ATOM 1756 C C . GLY C 1 47 ? 79.698 61.347 45.831 1.00 41.32 47 GLY C C 1
ATOM 1757 O O . GLY C 1 47 ? 80.373 60.621 46.561 1.00 41.23 47 GLY C O 1
ATOM 1758 N N . GLU C 1 48 ? 79.480 62.636 46.088 1.00 27.74 48 GLU C N 1
ATOM 1759 C CA . GLU C 1 48 ? 80.018 63.317 47.277 1.00 28.95 48 GLU C CA 1
ATOM 1760 C C . GLU C 1 48 ? 79.382 62.800 48.575 1.00 27.94 48 GLU C C 1
ATOM 1761 O O . GLU C 1 48 ? 78.159 62.622 48.658 1.00 28.00 48 GLU C O 1
ATOM 1767 N N . PHE C 1 49 ? 80.205 62.594 49.600 1.00 32.31 49 PHE C N 1
ATOM 1768 C CA . PHE C 1 49 ? 79.685 62.073 50.854 1.00 33.30 49 PHE C CA 1
ATOM 1769 C C . PHE C 1 49 ? 78.458 62.828 51.334 1.00 34.40 49 PHE C C 1
ATOM 1770 O O . PHE C 1 49 ? 77.430 62.219 51.636 1.00 35.73 49 PHE C O 1
ATOM 1778 N N . ASP C 1 50 ? 78.567 64.150 51.390 1.00 37.24 50 ASP C N 1
ATOM 1779 C CA . ASP C 1 50 ? 77.479 65.006 51.840 1.00 37.81 50 ASP C CA 1
ATOM 1780 C C . ASP C 1 50 ? 76.157 64.746 51.123 1.00 38.21 50 ASP C C 1
ATOM 1781 O O . ASP C 1 50 ? 75.114 64.590 51.772 1.00 37.77 50 ASP C O 1
ATOM 1786 N N . GLU C 1 51 ? 76.191 64.694 49.792 1.00 39.94 51 GLU C N 1
ATOM 1787 C CA . GLU C 1 51 ? 74.967 64.475 49.023 1.00 40.60 51 GLU C CA 1
ATOM 1788 C C . GLU C 1 51 ? 74.371 63.081 49.252 1.00 39.06 51 GLU C C 1
ATOM 1789 O O . GLU C 1 51 ? 73.147 62.936 49.351 1.00 37.56 51 GLU C O 1
ATOM 1795 N N . LEU C 1 52 ? 75.228 62.064 49.350 1.00 40.80 52 LEU C N 1
ATOM 1796 C CA . LEU C 1 52 ? 74.747 60.703 49.563 1.00 39.15 52 LEU C CA 1
ATOM 1797 C C . LEU C 1 52 ? 74.074 60.575 50.925 1.00 39.10 52 LEU C C 1
ATOM 1798 O O . LEU C 1 52 ? 73.020 59.946 51.035 1.00 38.33 52 LEU C O 1
ATOM 1811 N N . ARG C 1 54 ? 72.583 62.861 52.486 1.00 30.85 54 ARG C N 1
ATOM 1812 C CA . ARG C 1 54 ? 71.322 63.574 52.343 1.00 28.86 54 ARG C CA 1
ATOM 1813 C C . ARG C 1 54 ? 70.319 62.701 51.574 1.00 28.72 54 ARG C C 1
ATOM 1814 O O . ARG C 1 54 ? 69.160 62.571 51.961 1.00 28.70 54 ARG C O 1
ATOM 1822 N N . ILE C 1 55 ? 70.768 62.109 50.475 1.00 47.68 55 ILE C N 1
ATOM 1823 C CA . ILE C 1 55 ? 69.898 61.261 49.679 1.00 46.48 55 ILE C CA 1
ATOM 1824 C C . ILE C 1 55 ? 69.477 60.019 50.471 1.00 45.95 55 ILE C C 1
ATOM 1825 O O . ILE C 1 55 ? 68.319 59.606 50.414 1.00 46.11 55 ILE C O 1
ATOM 1830 N N . LEU C 1 56 ? 70.409 59.429 51.213 1.00 22.64 56 LEU C N 1
ATOM 1831 C CA . LEU C 1 56 ? 70.095 58.251 52.016 1.00 22.00 56 LEU C CA 1
ATOM 1832 C C . LEU C 1 56 ? 68.960 58.572 52.981 1.00 22.60 56 LEU C C 1
ATOM 1833 O O . LEU C 1 56 ? 67.974 57.832 53.061 1.00 22.90 56 LEU C O 1
ATOM 1838 N N . LYS C 1 57 ? 69.105 59.683 53.705 1.00 15.51 57 LYS C N 1
ATOM 1839 C CA . LYS C 1 57 ? 68.097 60.101 54.673 1.00 16.09 57 LYS C CA 1
ATOM 1840 C C . LYS C 1 57 ? 66.739 60.301 54.011 1.00 15.99 57 LYS C C 1
ATOM 1841 O O . LYS C 1 57 ? 65.713 59.849 54.523 1.00 14.35 57 LYS C O 1
ATOM 1847 N N . GLU C 1 58 ? 66.725 60.976 52.867 1.00 27.80 58 GLU C N 1
ATOM 1848 C CA . GLU C 1 58 ? 65.462 61.217 52.180 1.00 30.16 58 GLU C CA 1
ATOM 1849 C C . GLU C 1 58 ? 64.863 59.896 51.697 1.00 28.90 58 GLU C C 1
ATOM 1850 O O . GLU C 1 58 ? 63.668 59.651 51.853 1.00 27.21 58 GLU C O 1
ATOM 1856 N N . ALA C 1 59 ? 65.702 59.046 51.110 1.00 29.75 59 ALA C N 1
ATOM 1857 C CA . ALA C 1 59 ? 65.253 57.743 50.626 1.00 28.99 59 ALA C CA 1
ATOM 1858 C C . ALA C 1 59 ? 64.540 56.997 51.749 1.00 28.01 59 ALA C C 1
ATOM 1859 O O . ALA C 1 59 ? 63.457 56.455 51.555 1.00 26.12 59 ALA C O 1
ATOM 1861 N N . LEU C 1 60 ? 65.148 56.977 52.930 1.00 26.44 60 LEU C N 1
ATOM 1862 C CA . LEU C 1 60 ? 64.540 56.296 54.068 1.00 28.09 60 LEU C CA 1
ATOM 1863 C C . LEU C 1 60 ? 63.250 56.965 54.536 1.00 29.34 60 LEU C C 1
ATOM 1864 O O . LEU C 1 60 ? 62.307 56.265 54.917 1.00 27.67 60 LEU C O 1
ATOM 1869 N N . GLU C 1 61 ? 63.198 58.303 54.497 1.00 31.44 61 GLU C N 1
ATOM 1870 C CA . GLU C 1 61 ? 61.986 59.027 54.892 1.00 32.04 61 GLU C CA 1
ATOM 1871 C C . GLU C 1 61 ? 60.882 58.717 53.887 1.00 32.85 61 GLU C C 1
ATOM 1872 O O . GLU C 1 61 ? 59.706 58.635 54.244 1.00 33.48 61 GLU C O 1
ATOM 1878 N N . VAL C 1 62 ? 61.256 58.530 52.627 1.00 27.35 62 VAL C N 1
ATOM 1879 C CA . VAL C 1 62 ? 60.262 58.190 51.616 1.00 28.90 62 VAL C CA 1
ATOM 1880 C C . VAL C 1 62 ? 59.686 56.821 51.950 1.00 30.74 62 VAL C C 1
ATOM 1881 O O . VAL C 1 62 ? 58.473 56.651 52.026 1.00 31.74 62 VAL C O 1
ATOM 1885 N N . ALA C 1 63 ? 60.567 55.847 52.160 1.00 34.45 63 ALA C N 1
ATOM 1886 C CA . ALA C 1 63 ? 60.145 54.485 52.472 1.00 35.60 63 ALA C CA 1
ATOM 1887 C C . ALA C 1 63 ? 59.299 54.434 53.728 1.00 37.53 63 ALA C C 1
ATOM 1888 O O . ALA C 1 63 ? 58.323 53.688 53.788 1.00 36.70 63 ALA C O 1
ATOM 1890 N N . GLY C 1 64 ? 59.680 55.232 54.725 1.00 46.16 64 GLY C N 1
ATOM 1891 C CA . GLY C 1 64 ? 58.969 55.257 55.993 1.00 48.98 64 GLY C CA 1
ATOM 1892 C C . GLY C 1 64 ? 57.572 55.835 55.917 1.00 51.84 64 GLY C C 1
ATOM 1893 O O . GLY C 1 64 ? 56.752 55.636 56.819 1.00 52.36 64 GLY C O 1
ATOM 1894 N N . GLN C 1 65 ? 57.293 56.568 54.850 1.00 61.91 65 GLN C N 1
ATOM 1895 C CA . GLN C 1 65 ? 55.971 57.146 54.684 1.00 64.63 65 GLN C CA 1
ATOM 1896 C C . GLN C 1 65 ? 55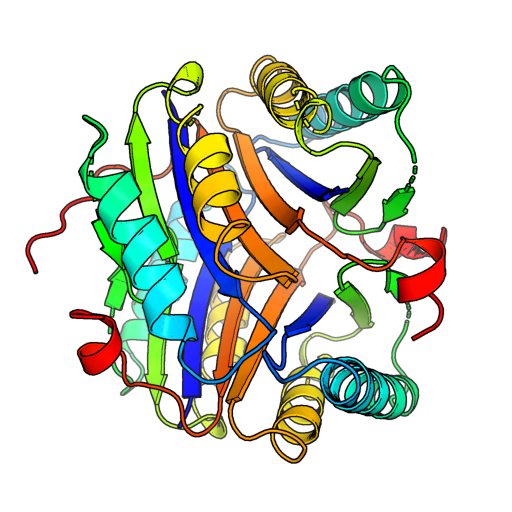.251 56.331 53.619 1.00 64.72 65 GLN C C 1
ATOM 1897 O O . GLN C 1 65 ? 54.655 56.878 52.698 1.00 65.37 65 GLN C O 1
ATOM 1903 N N . GLU C 1 66 ? 55.331 55.012 53.757 1.00 53.24 66 GLU C N 1
ATOM 1904 C CA . GLU C 1 66 ? 54.714 54.078 52.821 1.00 52.75 66 GLU C CA 1
ATOM 1905 C C . GLU C 1 66 ? 54.553 52.740 53.547 1.00 52.28 66 GLU C C 1
ATOM 1906 O O . GLU C 1 66 ? 53.881 51.826 53.066 1.00 50.96 66 GLU C O 1
ATOM 1912 N N . ALA C 1 67 ? 55.194 52.646 54.711 1.00 44.57 67 ALA C N 1
ATOM 1913 C CA . ALA C 1 67 ? 55.150 51.461 55.554 1.00 43.61 67 ALA C CA 1
ATOM 1914 C C . ALA C 1 67 ? 55.440 51.920 56.972 1.00 43.54 67 ALA C C 1
ATOM 1915 O O . ALA C 1 67 ? 56.136 52.909 57.164 1.00 45.00 67 ALA C O 1
ATOM 1917 N N . ASP C 1 68 ? 54.910 51.213 57.965 1.00 45.13 68 ASP C N 1
ATOM 1918 C CA . ASP C 1 68 ? 55.141 51.594 59.357 1.00 44.80 68 ASP C CA 1
ATOM 1919 C C . ASP C 1 68 ? 56.443 51.029 59.906 1.00 42.60 68 ASP C C 1
ATOM 1920 O O . ASP C 1 68 ? 57.015 51.568 60.853 1.00 43.29 68 ASP C O 1
ATOM 1925 N N . ASN C 1 69 ? 56.902 49.938 59.306 1.00 40.20 69 ASN C N 1
ATOM 1926 C CA . ASN C 1 69 ? 58.137 49.292 59.719 1.00 37.42 69 ASN C CA 1
ATOM 1927 C C . ASN C 1 69 ? 59.091 49.162 58.550 1.00 34.79 69 ASN C C 1
ATOM 1928 O O . ASN C 1 69 ? 58.873 48.367 57.642 1.00 33.77 69 ASN C O 1
ATOM 1933 N N . VAL C 1 70 ? 60.157 49.947 58.577 1.00 41.76 70 VAL C N 1
ATOM 1934 C CA . VAL C 1 70 ? 61.136 49.898 57.508 1.00 39.08 70 VAL C CA 1
ATOM 1935 C C . VAL C 1 70 ? 62.515 49.521 58.025 1.00 36.37 70 VAL C C 1
ATOM 1936 O O . VAL C 1 70 ? 63.013 50.099 58.993 1.00 36.52 70 VAL C O 1
ATOM 1940 N N . PHE C 1 71 ? 63.116 48.518 57.399 1.00 29.09 71 PHE C N 1
ATOM 1941 C CA . PHE C 1 71 ? 64.455 48.097 57.782 1.00 27.28 71 PHE C CA 1
ATOM 1942 C C . PHE C 1 71 ? 65.349 48.273 56.571 1.00 25.41 71 PHE C C 1
ATOM 1943 O O . PHE C 1 71 ? 64.945 47.982 55.445 1.00 24.35 71 PHE C O 1
ATOM 1951 N N . ALA C 1 72 ? 66.564 48.756 56.785 1.00 14.30 72 ALA C N 1
ATOM 1952 C CA . ALA C 1 72 ? 67.455 48.940 55.651 1.00 13.21 72 ALA C CA 1
ATOM 1953 C C . ALA C 1 72 ? 68.892 48.556 55.956 1.00 13.16 72 ALA C C 1
ATOM 1954 O O . ALA C 1 72 ? 69.379 48.735 57.072 1.00 12.58 72 ALA C O 1
ATOM 1956 N N . ASN C 1 73 ? 69.551 47.998 54.953 1.00 28.29 73 ASN C N 1
ATOM 1957 C CA . ASN C 1 73 ? 70.944 47.603 55.049 1.00 27.43 73 ASN C CA 1
ATOM 1958 C C . ASN C 1 73 ? 71.619 48.678 54.227 1.00 27.87 73 ASN C C 1
ATOM 1959 O O . ASN C 1 73 ? 71.163 48.991 53.122 1.00 28.06 73 ASN C O 1
ATOM 1964 N N . VAL C 1 74 ? 72.691 49.254 54.745 1.00 26.74 74 VAL C N 1
ATOM 1965 C CA . VAL C 1 74 ? 73.392 50.277 53.998 1.00 25.41 74 VAL C CA 1
ATOM 1966 C C . VAL C 1 74 ? 74.877 50.014 54.072 1.00 25.79 74 VAL C C 1
ATOM 1967 O O . VAL C 1 74 ? 75.397 49.620 55.119 1.00 26.68 74 VAL C O 1
ATOM 1971 N N . LYS C 1 75 ? 75.553 50.219 52.948 1.00 25.03 75 LYS C N 1
ATOM 1972 C CA . LYS C 1 75 ? 76.992 50.049 52.867 1.00 25.66 75 LYS C CA 1
ATOM 1973 C C . LYS C 1 75 ? 77.545 51.404 52.501 1.00 26.93 75 LYS C C 1
ATOM 1974 O O . LYS C 1 75 ? 77.050 52.047 51.575 1.00 27.83 75 LYS C O 1
ATOM 1980 N N . ILE C 1 76 ? 78.561 51.849 53.225 1.00 22.42 76 ILE C N 1
ATOM 1981 C CA . ILE C 1 76 ? 79.172 53.134 52.933 1.00 22.73 76 ILE C CA 1
ATOM 1982 C C . ILE C 1 76 ? 80.650 52.925 52.691 1.00 24.39 76 ILE C C 1
ATOM 1983 O O . ILE C 1 76 ? 81.306 52.169 53.414 1.00 22.18 76 ILE C O 1
ATOM 1988 N N . ASN C 1 77 ? 81.181 53.588 51.671 1.00 21.86 77 ASN C N 1
ATOM 1989 C CA . ASN C 1 77 ? 82.586 53.415 51.372 1.00 26.09 77 ASN C CA 1
ATOM 1990 C C . ASN C 1 77 ? 83.314 54.696 50.965 1.00 28.41 77 ASN C C 1
ATOM 1991 O O . ASN C 1 77 ? 82.683 55.656 50.508 1.00 27.51 77 ASN C O 1
ATOM 1996 N N . VAL C 1 78 ? 84.637 54.707 51.152 1.00 58.04 78 VAL C N 1
ATOM 1997 C CA . VAL C 1 78 ? 85.469 55.861 50.788 1.00 61.89 78 VAL C CA 1
ATOM 1998 C C . VAL C 1 78 ? 86.868 55.487 50.267 1.00 64.41 78 VAL C C 1
ATOM 1999 O O . VAL C 1 78 ? 87.761 55.141 51.049 1.00 63.95 78 VAL C O 1
ATOM 2003 N N . GLY C 1 79 ? 87.037 55.558 48.942 1.00 79.16 79 GLY C N 1
ATOM 2004 C CA . GLY C 1 79 ? 88.310 55.257 48.299 1.00 82.69 79 GLY C CA 1
ATOM 2005 C C . GLY C 1 79 ? 88.713 53.803 48.077 1.00 85.36 79 GLY C C 1
ATOM 2006 O O . GLY C 1 79 ? 88.037 52.874 48.527 1.00 86.11 79 GLY C O 1
ATOM 2007 N N . GLU C 1 80 ? 89.823 53.628 47.355 1.00 84.70 80 GLU C N 1
ATOM 2008 C CA . GLU C 1 80 ? 90.463 52.336 47.036 1.00 86.13 80 GLU C CA 1
ATOM 2009 C C . GLU C 1 80 ? 89.707 51.059 46.626 1.00 87.02 80 GLU C C 1
ATOM 2010 O O . GLU C 1 80 ? 90.342 50.104 46.183 1.00 87.65 80 GLU C O 1
ATOM 2016 N N . ILE C 1 81 ? 88.388 50.991 46.764 1.00 82.90 81 ILE C N 1
ATOM 2017 C CA . ILE C 1 81 ? 87.724 49.762 46.335 1.00 83.14 81 ILE C CA 1
ATOM 2018 C C . ILE C 1 81 ? 87.332 49.806 44.859 1.00 83.84 81 ILE C C 1
ATOM 2019 O O . ILE C 1 81 ? 88.152 49.499 43.991 1.00 83.51 81 ILE C O 1
ATOM 2024 N N . LEU C 1 82 ? 86.104 50.215 44.557 1.00 83.57 82 LEU C N 1
ATOM 2025 C CA . LEU C 1 82 ? 85.671 50.211 43.170 1.00 83.89 82 LEU C CA 1
ATOM 2026 C C . LEU C 1 82 ? 84.581 51.214 42.784 1.00 86.37 82 LEU C C 1
ATOM 2027 O O . LEU C 1 82 ? 83.688 51.549 43.565 1.00 85.75 82 LEU C O 1
ATOM 2032 N N . SER C 1 83 ? 84.692 51.675 41.546 1.00 64.77 83 SER C N 1
ATOM 2033 C CA . SER C 1 83 ? 83.778 52.617 40.910 1.00 62.95 83 SER C CA 1
ATOM 2034 C C . SER C 1 83 ? 83.775 52.133 39.469 1.00 63.04 83 SER C C 1
ATOM 2035 O O . SER C 1 83 ? 82.907 52.487 38.670 1.00 62.70 83 SER C O 1
ATOM 2038 N N . ILE C 1 84 ? 84.797 51.335 39.162 1.00 56.72 84 ILE C N 1
ATOM 2039 C CA . ILE C 1 84 ? 84.987 50.716 37.859 1.00 54.72 84 ILE C CA 1
ATOM 2040 C C . ILE C 1 84 ? 83.800 49.783 37.671 1.00 53.80 84 ILE C C 1
ATOM 2041 O O . ILE C 1 84 ? 83.132 49.797 36.634 1.00 52.74 84 ILE C O 1
ATOM 2046 N N . ASP C 1 85 ? 83.548 48.982 38.705 1.00 37.09 85 ASP C N 1
ATOM 2047 C CA . ASP C 1 85 ? 82.450 48.026 38.719 1.00 38.08 85 ASP C CA 1
ATOM 2048 C C . ASP C 1 85 ? 81.150 48.691 38.307 1.00 38.81 85 ASP C C 1
ATOM 2049 O O . ASP C 1 85 ? 80.299 48.065 37.668 1.00 38.35 85 ASP C O 1
ATOM 2054 N N . GLU C 1 86 ? 81.005 49.960 38.682 1.00 47.35 86 GLU C N 1
ATOM 2055 C CA . GLU C 1 86 ? 79.813 50.740 38.370 1.00 47.82 86 GLU C CA 1
ATOM 2056 C C . GLU C 1 86 ? 79.272 50.499 36.969 1.00 48.69 86 GLU C C 1
ATOM 2057 O O . GLU C 1 86 ? 78.079 50.699 36.705 1.00 48.09 86 GLU C O 1
ATOM 2063 N N . LYS C 1 87 ? 80.157 50.070 36.076 1.00 88.01 87 LYS C N 1
ATOM 2064 C CA . LYS C 1 87 ? 79.783 49.752 34.708 1.00 88.50 87 LYS C CA 1
ATOM 2065 C C . LYS C 1 87 ? 78.484 48.949 34.740 1.00 89.19 87 LYS C C 1
ATOM 2066 O O . LYS C 1 87 ? 78.489 47.729 34.941 1.00 88.19 87 LYS C O 1
ATOM 2072 N N . LEU C 1 88 ? 77.369 49.650 34.577 1.00 89.53 88 LEU C N 1
ATOM 2073 C CA . LEU C 1 88 ? 76.063 49.008 34.560 1.00 89.53 88 LEU C CA 1
ATOM 2074 C C . LEU C 1 88 ? 76.049 48.109 33.340 1.00 89.53 88 LEU C C 1
ATOM 2075 O O . LEU C 1 88 ? 76.069 46.881 33.460 1.00 89.53 88 LEU C O 1
ATOM 2080 N N . GLU C 1 89 ? 76.029 48.744 32.169 1.00 66.95 89 GLU C N 1
ATOM 2081 C CA . GLU C 1 89 ? 76.026 48.037 30.893 1.00 67.76 89 GLU C CA 1
ATOM 2082 C C . GLU C 1 89 ? 75.273 46.712 30.935 1.00 67.51 89 GLU C C 1
ATOM 2083 O O . GLU C 1 89 ? 75.833 45.664 30.631 1.00 66.43 89 GLU C O 1
ATOM 2089 N N . LYS C 1 90 ? 73.999 46.783 31.310 1.00 85.61 90 LYS C N 1
ATOM 2090 C CA . LYS C 1 90 ? 73.126 45.618 31.414 1.00 84.87 90 LYS C CA 1
ATOM 2091 C C . LYS C 1 90 ? 71.767 46.065 31.948 1.00 85.27 90 LYS C C 1
ATOM 2092 O O . LYS C 1 90 ? 71.377 45.585 33.032 1.00 85.99 90 LYS C O 1
ATOM 2106 N N . LYS D 1 2 ? 88.994 28.452 63.063 1.00 76.53 2 LYS D N 1
ATOM 2107 C CA . LYS D 1 2 ? 88.367 29.246 64.121 1.00 72.28 2 LYS D CA 1
ATOM 2108 C C . LYS D 1 2 ? 87.562 30.342 63.438 1.00 68.65 2 LYS D C 1
ATOM 2109 O O . LYS D 1 2 ? 88.103 31.081 62.616 1.00 68.33 2 LYS D O 1
ATOM 2115 N N . ALA D 1 3 ? 86.274 30.446 63.762 1.00 38.37 3 ALA D N 1
ATOM 2116 C CA . ALA D 1 3 ? 85.429 31.457 63.129 1.00 33.96 3 ALA D CA 1
ATOM 2117 C C . ALA D 1 3 ? 84.275 32.018 63.962 1.00 31.26 3 ALA D C 1
ATOM 2118 O O . ALA D 1 3 ? 83.937 31.516 65.038 1.00 30.09 3 ALA D O 1
ATOM 2120 N N . SER D 1 4 ? 83.669 33.070 63.420 1.00 29.90 4 SER D N 1
ATOM 2121 C CA . SER D 1 4 ? 82.571 33.770 64.061 1.00 26.86 4 SER D CA 1
ATOM 2122 C C . SER D 1 4 ? 81.529 34.168 63.002 1.00 24.90 4 SER D C 1
ATOM 2123 O O . SER D 1 4 ? 81.887 34.566 61.888 1.00 22.51 4 SER D O 1
ATOM 2126 N N . ILE D 1 5 ? 80.253 34.058 63.374 1.00 42.79 5 ILE D N 1
ATOM 2127 C CA . ILE D 1 5 ? 79.106 34.352 62.502 1.00 41.12 5 ILE D CA 1
ATOM 2128 C C . ILE D 1 5 ? 78.147 35.320 63.191 1.00 40.28 5 ILE D C 1
ATOM 2129 O O . ILE D 1 5 ? 78.021 35.320 64.414 1.00 41.39 5 ILE D O 1
ATOM 2134 N N . ALA D 1 6 ? 77.467 36.141 62.404 1.00 34.62 6 ALA D N 1
ATOM 2135 C CA . ALA D 1 6 ? 76.498 37.086 62.947 1.00 32.08 6 ALA D CA 1
ATOM 2136 C C . ALA D 1 6 ? 75.267 36.896 62.095 1.00 31.00 6 ALA D C 1
ATOM 2137 O O . ALA D 1 6 ? 75.323 37.124 60.890 1.00 32.50 6 ALA D O 1
ATOM 2139 N N . LEU D 1 7 ? 74.156 36.487 62.702 1.00 13.96 7 LEU D N 1
ATOM 2140 C CA . LEU D 1 7 ? 72.928 36.219 61.932 1.00 12.64 7 LEU D CA 1
ATOM 2141 C C . LEU D 1 7 ? 71.743 37.150 62.171 1.00 11.77 7 LEU D C 1
ATOM 2142 O O . LEU D 1 7 ? 71.445 37.513 63.291 1.00 11.29 7 LEU D O 1
ATOM 2147 N N . GLN D 1 8 ? 71.064 37.533 61.103 1.00 13.18 8 GLN D N 1
ATOM 2148 C CA . GLN D 1 8 ? 69.889 38.397 61.218 1.00 15.49 8 GLN D CA 1
ATOM 2149 C C . GLN D 1 8 ? 68.838 37.943 60.216 1.00 16.47 8 GLN D C 1
ATOM 2150 O O . GLN D 1 8 ? 69.043 38.048 59.005 1.00 15.37 8 GLN D O 1
ATOM 2156 N N . VAL D 1 9 ? 67.716 37.438 60.723 1.00 21.64 9 VAL D N 1
ATOM 2157 C CA . VAL D 1 9 ? 66.649 36.973 59.860 1.00 22.74 9 VAL D CA 1
ATOM 2158 C C . VAL D 1 9 ? 65.546 37.995 59.763 1.00 23.28 9 VAL D C 1
ATOM 2159 O O . VAL D 1 9 ? 64.991 38.406 60.762 1.00 24.89 9 VAL D O 1
ATOM 2163 N N . LEU D 1 10 ? 65.240 38.415 58.548 1.00 21.79 10 LEU D N 1
ATOM 2164 C CA . LEU D 1 10 ? 64.169 39.358 58.313 1.00 25.33 10 LEU D CA 1
ATOM 2165 C C . LEU D 1 10 ? 63.093 38.601 57.517 1.00 28.63 10 LEU D C 1
ATOM 2166 O O . LEU D 1 10 ? 63.183 38.465 56.298 1.00 28.73 10 LEU D O 1
ATOM 2171 N N . PRO D 1 11 ? 62.063 38.085 58.202 1.00 53.12 11 PRO D N 1
ATOM 2172 C CA . PRO D 1 11 ? 61.001 37.344 57.512 1.00 56.64 11 PRO D CA 1
ATOM 2173 C C . PRO D 1 11 ? 60.069 38.210 56.675 1.00 60.20 11 PRO D C 1
ATOM 2174 O O . PRO D 1 11 ? 59.233 37.691 55.937 1.00 60.97 11 PRO D O 1
ATOM 2178 N N . LEU D 1 12 ? 60.219 39.526 56.785 1.00 86.76 12 LEU D N 1
ATOM 2179 C CA . LEU D 1 12 ? 59.376 40.464 56.048 1.00 89.53 12 LEU D CA 1
ATOM 2180 C C . LEU D 1 12 ? 57.926 39.989 55.977 1.00 87.53 12 LEU D C 1
ATOM 2181 O O . LEU D 1 12 ? 57.353 39.819 54.900 1.00 86.53 12 LEU D O 1
ATOM 2186 N N . VAL D 1 13 ? 57.344 39.774 57.152 1.00 81.79 13 VAL D N 1
ATOM 2187 C CA . VAL D 1 13 ? 55.970 39.324 57.251 1.00 84.61 13 VAL D CA 1
ATOM 2188 C C . VAL D 1 13 ? 55.229 40.206 58.264 1.00 86.86 13 VAL D C 1
ATOM 2189 O O . VAL D 1 13 ? 55.850 40.830 59.130 1.00 86.95 13 VAL D O 1
ATOM 2193 N N . GLN D 1 14 ? 53.903 40.256 58.121 1.00 84.53 14 GLN D N 1
ATOM 2194 C CA . GLN D 1 14 ? 52.980 41.062 58.942 1.00 84.53 14 GLN D CA 1
ATOM 2195 C C . GLN D 1 14 ? 53.100 40.994 60.476 1.00 88.83 14 GLN D C 1
ATOM 2196 O O . GLN D 1 14 ? 52.605 40.049 61.096 1.00 85.91 14 GLN D O 1
ATOM 2202 N N . GLY D 1 15 ? 53.721 42.008 61.082 1.00 86.45 15 GLY D N 1
ATOM 2203 C CA . GLY D 1 15 ? 53.871 42.045 62.534 1.00 87.06 15 GLY D CA 1
ATOM 2204 C C . GLY D 1 15 ? 54.041 40.701 63.238 1.00 87.65 15 GLY D C 1
ATOM 2205 O O . GLY D 1 15 ? 54.714 39.811 62.722 1.00 88.16 15 GLY D O 1
ATOM 2206 N N . ILE D 1 16 ? 53.428 40.558 64.414 1.00 85.53 16 ILE D N 1
ATOM 2207 C CA . ILE D 1 16 ? 53.499 39.330 65.219 1.00 85.53 16 ILE D CA 1
ATOM 2208 C C . ILE D 1 16 ? 54.349 38.184 64.672 1.00 86.53 16 ILE D C 1
ATOM 2209 O O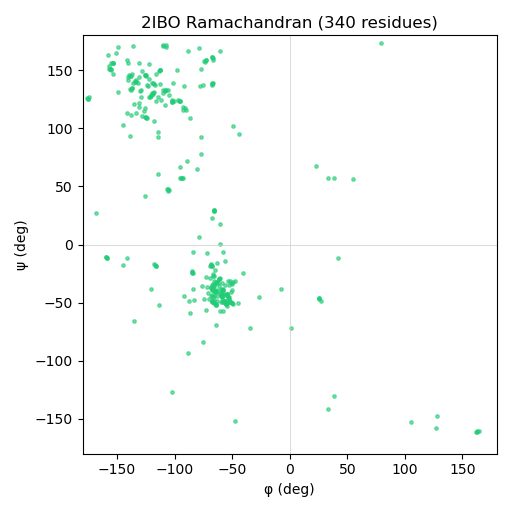 . ILE D 1 16 ? 55.410 37.875 65.213 1.00 86.53 16 ILE D O 1
ATOM 2214 N N . ASP D 1 17 ? 53.861 37.544 63.614 1.00 65.17 17 ASP D N 1
ATOM 2215 C CA . ASP D 1 17 ? 54.554 36.419 63.004 1.00 63.06 17 ASP D CA 1
ATOM 2216 C C . ASP D 1 17 ? 56.037 36.658 62.765 1.00 61.43 17 ASP D C 1
ATOM 2217 O O . ASP D 1 17 ? 56.835 35.719 62.826 1.00 61.36 17 ASP D O 1
ATOM 2222 N N . ARG D 1 18 ? 56.418 37.903 62.498 1.00 49.55 18 ARG D N 1
ATOM 2223 C CA . ARG D 1 18 ? 57.822 38.175 62.262 1.00 48.71 18 ARG D CA 1
ATOM 2224 C C . ARG D 1 18 ? 58.691 37.847 63.485 1.00 46.77 18 ARG D C 1
ATOM 2225 O O . ARG D 1 18 ? 59.816 37.353 63.337 1.00 45.46 18 ARG D O 1
ATOM 2233 N N . ILE D 1 19 ? 58.176 38.086 64.690 1.00 60.15 19 ILE D N 1
ATOM 2234 C CA . ILE D 1 19 ? 58.967 37.774 65.878 1.00 58.26 19 ILE D CA 1
ATOM 2235 C C . ILE D 1 19 ? 58.802 36.294 66.255 1.00 56.04 19 ILE D C 1
ATOM 2236 O O . ILE D 1 19 ? 59.483 35.786 67.148 1.00 55.16 19 ILE D O 1
ATOM 2241 N N . ALA D 1 20 ? 57.902 35.606 65.561 1.00 59.72 20 ALA D N 1
ATOM 2242 C CA . ALA D 1 20 ? 57.682 34.187 65.811 1.00 57.31 20 ALA D CA 1
ATOM 2243 C C . ALA D 1 20 ? 58.739 33.405 65.029 1.00 55.63 20 ALA D C 1
ATOM 2244 O O . ALA D 1 20 ? 59.394 32.522 65.578 1.00 55.59 20 ALA D O 1
ATOM 2246 N N . VAL D 1 21 ? 58.916 33.741 63.752 1.00 35.47 21 VAL D N 1
ATOM 2247 C CA . VAL D 1 21 ? 59.917 33.070 62.928 1.00 34.23 21 VAL D CA 1
ATOM 2248 C C . VAL D 1 21 ? 61.315 33.421 63.452 1.00 33.27 21 VAL D C 1
ATOM 2249 O O . VAL D 1 21 ? 62.268 32.645 63.302 1.00 33.60 21 VAL D O 1
ATOM 2253 N N . ILE D 1 22 ? 61.434 34.588 64.077 1.00 42.40 22 ILE D N 1
ATOM 2254 C CA . ILE D 1 22 ? 62.704 35.002 64.659 1.00 41.49 22 ILE D CA 1
ATOM 2255 C C . ILE D 1 22 ? 62.905 34.175 65.943 1.00 41.80 22 ILE D C 1
ATOM 2256 O O . ILE D 1 22 ? 63.985 33.611 66.160 1.00 43.30 22 ILE D O 1
ATOM 2261 N N . ASP D 1 23 ? 61.868 34.084 66.778 1.00 36.84 23 ASP D N 1
ATOM 2262 C CA . ASP D 1 23 ? 61.936 33.292 68.018 1.00 35.41 23 ASP D CA 1
ATOM 2263 C C .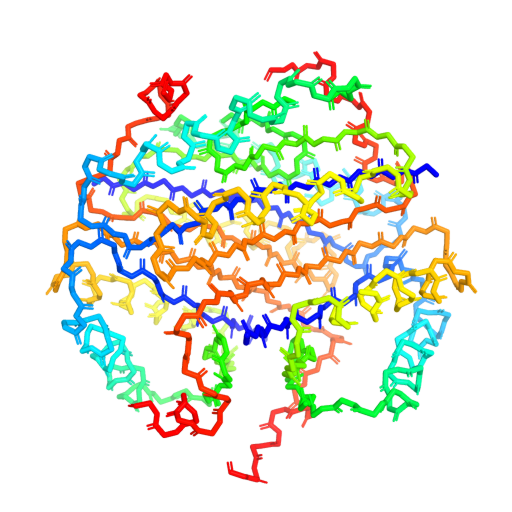 ASP D 1 23 ? 62.277 31.826 67.700 1.00 34.92 23 ASP D C 1
ATOM 2264 O O . ASP D 1 23 ? 63.027 31.173 68.442 1.00 34.02 23 ASP D O 1
ATOM 2269 N N . GLN D 1 24 ? 61.714 31.325 66.596 1.00 33.41 24 GLN D N 1
ATOM 2270 C CA . GLN D 1 24 ? 61.950 29.957 66.140 1.00 32.06 24 GLN D CA 1
ATOM 2271 C C . GLN D 1 24 ? 63.435 29.748 65.924 1.00 30.07 24 GLN D C 1
ATOM 2272 O O . GLN D 1 24 ? 64.052 28.850 66.493 1.00 30.81 24 GLN D O 1
ATOM 2278 N N . VAL D 1 25 ? 63.994 30.585 65.066 1.00 30.37 25 VAL D N 1
ATOM 2279 C CA . VAL D 1 25 ? 65.401 30.528 64.732 1.00 27.81 25 VAL D CA 1
ATOM 2280 C C . VAL D 1 25 ? 66.236 30.648 65.995 1.00 27.92 25 VAL D C 1
ATOM 2281 O O . VAL D 1 25 ? 67.302 30.037 66.100 1.00 27.84 25 VAL D O 1
ATOM 2285 N N . ILE D 1 26 ? 65.753 31.434 66.954 1.00 37.79 26 ILE D N 1
ATOM 2286 C CA . ILE D 1 26 ? 66.465 31.613 68.216 1.00 37.62 26 ILE D CA 1
ATOM 2287 C C . ILE D 1 26 ? 66.461 30.299 69.003 1.00 38.64 26 ILE D C 1
ATOM 2288 O O . ILE D 1 26 ? 67.508 29.843 69.483 1.00 39.80 26 ILE D O 1
ATOM 2293 N N . ALA D 1 27 ? 65.285 29.692 69.142 1.00 35.98 27 ALA D N 1
ATOM 2294 C CA . ALA D 1 27 ? 65.177 28.435 69.871 1.00 35.84 27 ALA D CA 1
ATOM 2295 C C . ALA D 1 27 ? 66.115 27.394 69.256 1.00 35.94 27 ALA D C 1
ATOM 2296 O O . ALA D 1 27 ? 66.884 26.738 69.970 1.00 36.01 27 ALA D O 1
ATOM 2298 N N . TYR D 1 28 ? 66.069 27.251 67.933 1.00 37.98 28 TYR D N 1
ATOM 2299 C CA . TYR D 1 28 ? 66.930 26.282 67.277 1.00 38.36 28 TYR D CA 1
ATOM 2300 C C . TYR D 1 28 ? 68.377 26.547 67.639 1.00 38.59 28 TYR D C 1
ATOM 2301 O O . TYR D 1 28 ? 69.108 25.645 68.051 1.00 40.08 28 TYR D O 1
ATOM 2310 N N . LEU D 1 29 ? 68.787 27.793 67.473 1.00 36.92 29 LEU D N 1
ATOM 2311 C CA . LEU D 1 29 ? 70.153 28.197 67.770 1.00 36.70 29 LEU D CA 1
ATOM 2312 C C . LEU D 1 29 ? 70.565 27.838 69.199 1.00 36.76 29 LEU D C 1
ATOM 2313 O O . LEU D 1 29 ? 71.671 27.350 69.422 1.00 36.81 29 LEU D O 1
ATOM 2318 N N . GLN D 1 30 ? 69.682 28.061 70.165 1.00 43.29 30 GLN D N 1
ATOM 2319 C CA . GLN D 1 30 ? 70.006 27.732 71.554 1.00 44.96 30 GLN D CA 1
ATOM 2320 C C . GLN D 1 30 ? 70.271 26.233 71.712 1.00 46.13 30 GLN D C 1
ATOM 2321 O O . GLN D 1 30 ? 71.051 25.799 72.565 1.00 46.50 30 GLN D O 1
ATOM 2327 N N . THR D 1 31 ? 69.615 25.459 70.858 1.00 33.98 31 THR D N 1
ATOM 2328 C CA . THR D 1 31 ? 69.732 24.011 70.833 1.00 32.97 31 THR D CA 1
ATOM 2329 C C . THR D 1 31 ? 71.143 23.531 70.498 1.00 33.21 31 THR D C 1
ATOM 2330 O O . THR D 1 31 ? 71.578 22.485 70.973 1.00 32.80 31 THR D O 1
ATOM 2334 N N . GLN D 1 32 ? 71.857 24.284 69.672 1.00 35.48 32 GLN D N 1
ATOM 2335 C CA . GLN D 1 32 ? 73.207 23.878 69.304 1.00 37.12 32 GLN D CA 1
ATOM 2336 C C . GLN D 1 32 ? 74.161 24.083 70.474 1.00 37.21 32 GLN D C 1
ATOM 2337 O O . GLN D 1 32 ? 73.874 24.838 71.396 1.00 37.01 32 GLN D O 1
ATOM 2343 N N . GLU D 1 33 ? 75.286 23.388 70.451 1.00 47.93 33 GLU D N 1
ATOM 2344 C CA . GLU D 1 33 ? 76.249 23.509 71.526 1.00 50.11 33 GLU D CA 1
ATOM 2345 C C . GLU D 1 33 ? 77.277 24.524 71.083 1.00 49.19 33 GLU D C 1
ATOM 2346 O O . GLU D 1 33 ? 78.473 24.241 71.028 1.00 50.40 33 GLU D O 1
ATOM 2352 N N . VAL D 1 34 ? 76.797 25.718 70.763 1.00 52.72 34 VAL D N 1
ATOM 2353 C CA . VAL D 1 34 ? 77.664 26.791 70.289 1.00 50.98 34 VAL D CA 1
ATOM 2354 C C . VAL D 1 34 ? 77.517 28.053 71.132 1.00 50.29 34 VAL D C 1
ATOM 2355 O O . VAL D 1 34 ? 76.426 28.347 71.633 1.00 50.42 34 VAL D O 1
ATOM 2359 N N . THR D 1 35 ? 78.620 28.780 71.298 1.00 39.89 35 THR D N 1
ATOM 2360 C CA . THR D 1 35 ? 78.618 30.030 72.056 1.00 39.46 35 THR D CA 1
ATOM 2361 C C . THR D 1 35 ? 77.786 31.081 71.310 1.00 39.24 35 THR D C 1
ATOM 2362 O O . THR D 1 35 ? 78.083 31.394 70.171 1.00 39.99 35 THR D O 1
ATOM 2374 N N . VAL D 1 37 ? 75.424 34.944 71.443 1.00 43.82 37 VAL D N 1
ATOM 2375 C CA . VAL D 1 37 ? 75.009 36.162 72.111 1.00 43.82 37 VAL D CA 1
ATOM 2376 C C . VAL D 1 37 ? 73.959 36.804 71.226 1.00 41.94 37 VAL D C 1
ATOM 2377 O O . VAL D 1 37 ? 74.169 36.997 70.028 1.00 44.78 37 VAL D O 1
ATOM 2381 N N . VAL D 1 38 ? 72.814 37.114 71.802 1.00 18.80 38 VAL D N 1
ATOM 2382 C CA . VAL D 1 38 ? 71.767 37.786 71.039 1.00 17.71 38 VAL D CA 1
ATOM 2383 C C . VAL D 1 38 ? 71.937 39.289 71.232 1.00 17.39 38 VAL D C 1
ATOM 2384 O O . VAL D 1 38 ? 71.843 39.766 72.356 1.00 17.54 38 VAL D O 1
ATOM 2388 N N . THR D 1 39 ? 72.238 40.018 70.158 1.00 23.32 39 THR D N 1
ATOM 2389 C CA . THR D 1 39 ? 72.378 41.456 70.269 1.00 22.88 39 THR D CA 1
ATOM 2390 C C . THR D 1 39 ? 71.122 42.020 69.574 1.00 24.16 39 THR D C 1
ATOM 2391 O O . THR D 1 39 ? 70.387 41.272 68.927 1.00 24.58 39 THR D O 1
ATOM 2395 N N . PRO D 1 40 ? 70.883 43.339 69.669 1.00 40.26 40 PRO D N 1
ATOM 2396 C CA . PRO D 1 40 ? 69.711 43.989 69.066 1.00 40.18 40 PRO D CA 1
ATOM 2397 C C . PRO D 1 40 ? 69.365 43.783 67.600 1.00 41.28 40 PRO D C 1
ATOM 2398 O O . PRO D 1 40 ? 68.185 43.809 67.235 1.00 42.61 40 PRO D O 1
ATOM 2402 N N . PHE D 1 41 ? 70.364 43.588 66.754 1.00 30.80 41 PHE D N 1
ATOM 2403 C CA . PHE D 1 41 ? 70.078 43.432 65.324 1.00 30.43 41 PHE D CA 1
ATOM 2404 C C . PHE D 1 41 ? 70.469 42.072 64.753 1.00 30.43 41 PHE D C 1
ATOM 2405 O O . PHE D 1 41 ? 70.002 41.682 63.678 1.00 32.02 41 PHE D O 1
ATOM 2413 N N . GLU D 1 42 ? 71.325 41.355 65.470 1.00 25.83 42 GLU D N 1
ATOM 2414 C CA . GLU D 1 42 ? 71.794 40.081 64.991 1.00 26.61 42 GLU D CA 1
ATOM 2415 C C . GLU D 1 42 ? 72.204 39.158 66.126 1.00 26.90 42 GLU D C 1
ATOM 2416 O O . GLU D 1 42 ? 72.525 39.618 67.222 1.00 28.43 42 GLU D O 1
ATOM 2422 N N . THR D 1 43 ? 72.184 37.854 65.869 1.00 26.79 43 THR D N 1
ATOM 2423 C CA . THR D 1 43 ? 72.596 36.892 66.883 1.00 27.41 43 THR D CA 1
ATOM 2424 C C . THR D 1 43 ? 74.002 36.455 66.498 1.00 27.08 43 THR D C 1
ATOM 2425 O O . THR D 1 43 ? 74.225 35.983 65.387 1.00 27.43 43 THR D O 1
ATOM 2429 N N . VAL D 1 44 ? 74.947 36.646 67.415 1.00 27.07 44 VAL D N 1
ATOM 2430 C CA . VAL D 1 44 ? 76.349 36.307 67.189 1.00 26.24 44 VAL D CA 1
ATOM 2431 C C . VAL D 1 44 ? 76.736 34.925 67.713 1.00 28.11 44 VAL D C 1
ATOM 2432 O O . VAL D 1 44 ? 76.571 34.627 68.896 1.00 28.29 44 VAL D O 1
ATOM 2436 N N . LEU D 1 45 ? 77.268 34.091 66.824 1.00 24.26 45 LEU D N 1
ATOM 2437 C CA . LEU D 1 45 ? 77.687 32.736 67.174 1.00 24.28 45 LEU D CA 1
ATOM 2438 C C . LEU D 1 45 ? 79.201 32.618 67.056 1.00 25.14 45 LEU D C 1
ATOM 2439 O O . LEU D 1 45 ? 79.814 33.280 66.224 1.00 24.34 45 LEU D O 1
ATOM 2444 N N . GLU D 1 46 ? 79.803 31.763 67.876 1.00 40.17 46 GLU D N 1
ATOM 2445 C CA . GLU D 1 46 ? 81.249 31.600 67.852 1.00 42.54 46 GLU D CA 1
ATOM 2446 C C . GLU D 1 46 ? 81.635 30.127 67.927 1.00 42.99 46 GLU D C 1
ATOM 2447 O O . GLU D 1 46 ? 81.087 29.380 68.736 1.00 43.73 46 GLU D O 1
ATOM 2453 N N . GLY D 1 47 ? 82.577 29.716 67.083 1.00 51.81 47 GLY D N 1
ATOM 2454 C CA . GLY D 1 47 ? 83.008 28.327 67.074 1.00 53.26 47 GLY D CA 1
ATOM 2455 C C . GLY D 1 47 ? 83.741 27.924 65.805 1.00 53.90 47 GLY D C 1
ATOM 2456 O O . GLY D 1 47 ? 84.232 28.784 65.075 1.00 54.29 47 GLY D O 1
ATOM 2457 N N . GLU D 1 48 ? 83.823 26.617 65.550 1.00 35.27 48 GLU D N 1
ATOM 2458 C CA . GLU D 1 48 ? 84.496 26.080 64.357 1.00 36.53 48 GLU D CA 1
ATOM 2459 C C . GLU D 1 48 ? 83.747 26.445 63.077 1.00 35.61 48 GLU D C 1
ATOM 2460 O O . GLU D 1 48 ? 82.517 26.361 63.024 1.00 36.23 48 GLU D O 1
ATOM 2466 N N . PHE D 1 49 ? 84.484 26.829 62.042 1.00 30.26 49 PHE D N 1
ATOM 2467 C CA . PHE D 1 49 ? 83.846 27.215 60.792 1.00 30.34 49 PHE D CA 1
ATOM 2468 C C . PHE D 1 49 ? 82.832 26.187 60.315 1.00 31.03 49 PHE D C 1
ATOM 2469 O O . PHE D 1 49 ? 81.695 26.540 60.004 1.00 30.65 49 PHE D O 1
ATOM 2477 N N . ASP D 1 50 ? 83.244 24.920 60.271 1.00 33.73 50 ASP D N 1
ATOM 2478 C CA . ASP D 1 50 ? 82.380 23.830 59.822 1.00 33.75 50 ASP D CA 1
ATOM 2479 C C . ASP D 1 50 ? 81.037 23.778 60.540 1.00 33.57 50 ASP D C 1
ATOM 2480 O O . ASP D 1 50 ? 79.988 23.688 59.893 1.00 33.73 50 ASP D O 1
ATOM 2485 N N . GLU D 1 51 ? 81.061 23.837 61.872 1.00 32.00 51 GLU D N 1
ATOM 2486 C CA . GLU D 1 51 ? 79.826 23.777 62.652 1.00 32.73 51 GLU D CA 1
ATOM 2487 C C . GLU D 1 51 ? 78.923 25.009 62.423 1.00 31.24 51 GLU D C 1
ATOM 2488 O O . GLU D 1 51 ? 77.690 24.882 62.328 1.00 29.37 51 GLU D O 1
ATOM 2494 N N . LEU D 1 52 ? 79.531 26.192 62.313 1.00 26.88 52 LEU D N 1
ATOM 2495 C CA . LEU D 1 52 ? 78.745 27.403 62.105 1.00 26.11 52 LEU D CA 1
ATOM 2496 C C . LEU D 1 52 ? 78.048 27.363 60.754 1.00 25.68 52 LEU D C 1
ATOM 2497 O O . LEU D 1 52 ? 76.885 27.749 60.649 1.00 23.78 52 LEU D O 1
ATOM 2510 N N . ARG D 1 54 ? 77.119 24.788 59.226 1.00 24.81 54 ARG D N 1
ATOM 2511 C CA . ARG D 1 54 ? 76.065 23.803 59.374 1.00 23.86 54 ARG D CA 1
ATOM 2512 C C . ARG D 1 54 ? 74.883 24.407 60.134 1.00 22.76 54 ARG D C 1
ATOM 2513 O O . ARG D 1 54 ? 73.723 24.229 59.744 1.00 21.61 54 ARG D O 1
ATOM 2521 N N . ILE D 1 55 ? 75.184 25.104 61.232 1.00 26.51 55 ILE D N 1
ATOM 2522 C CA . ILE D 1 55 ? 74.148 25.737 62.044 1.00 25.43 55 ILE D CA 1
ATOM 2523 C C . ILE D 1 55 ? 73.428 26.841 61.261 1.00 26.25 55 ILE D C 1
ATOM 2524 O O . ILE D 1 55 ? 72.197 26.967 61.336 1.00 26.56 55 ILE D O 1
ATOM 2529 N N . LEU D 1 56 ? 74.190 27.624 60.497 1.00 31.29 56 LEU D N 1
ATOM 2530 C CA . LEU D 1 56 ? 73.611 28.698 59.695 1.00 31.48 56 LEU D CA 1
ATOM 2531 C C . LEU D 1 56 ? 72.585 28.117 58.727 1.00 32.80 56 LEU D C 1
ATOM 2532 O O . LEU D 1 56 ? 71.464 28.611 58.630 1.00 33.22 56 LEU D O 1
ATOM 2537 N N . LYS D 1 57 ? 72.975 27.061 58.017 1.00 34.15 57 LYS D N 1
ATOM 2538 C CA . LYS D 1 57 ? 72.097 26.421 57.043 1.00 34.50 57 LYS D CA 1
ATOM 2539 C C . LYS D 1 57 ? 70.831 25.901 57.705 1.00 35.47 57 LYS D C 1
ATOM 2540 O O . LYS D 1 57 ? 69.737 26.077 57.184 1.00 35.44 57 LYS D O 1
ATOM 2546 N N . GLU D 1 58 ? 70.973 25.260 58.857 1.00 32.66 58 GLU D N 1
ATOM 2547 C CA . GLU D 1 58 ? 69.805 24.750 59.560 1.00 34.58 58 GLU D CA 1
ATOM 2548 C C . GLU D 1 58 ? 68.936 25.908 60.048 1.00 33.08 58 GLU D C 1
ATOM 2549 O O . GLU D 1 58 ? 67.711 25.884 59.903 1.00 31.43 58 GLU D O 1
ATOM 2555 N N . ALA D 1 59 ? 69.570 26.922 60.630 1.00 33.80 59 ALA D N 1
ATOM 2556 C CA . ALA D 1 59 ? 68.834 28.082 61.124 1.00 33.49 59 ALA D CA 1
ATOM 2557 C C . ALA D 1 59 ? 67.949 28.648 60.020 1.00 32.85 59 ALA D C 1
ATOM 2558 O O . ALA D 1 59 ? 66.776 28.954 60.237 1.00 32.14 59 ALA D O 1
ATOM 2560 N N . LEU D 1 60 ? 68.512 28.778 58.825 1.00 26.03 60 LEU D N 1
ATOM 2561 C CA . LEU D 1 60 ? 67.755 29.310 57.707 1.00 26.35 60 LEU D CA 1
ATOM 2562 C C . LEU D 1 60 ? 66.652 28.372 57.251 1.00 26.80 60 LEU D C 1
ATOM 2563 O O . LEU D 1 60 ? 65.574 28.830 56.876 1.00 26.57 60 LEU D O 1
ATOM 2568 N N . GLU D 1 61 ? 66.906 27.063 57.291 1.00 32.43 61 GLU D N 1
ATOM 2569 C CA . GLU D 1 61 ? 65.895 26.083 56.884 1.00 33.77 61 GLU D CA 1
ATOM 2570 C C . GLU D 1 61 ? 64.765 26.144 57.894 1.00 33.82 61 GLU D C 1
ATOM 2571 O O . GLU D 1 61 ? 63.603 25.991 57.531 1.00 33.94 61 GLU D O 1
ATOM 2577 N N . VAL D 1 62 ? 65.097 26.389 59.158 1.00 32.89 62 VAL D N 1
ATOM 2578 C CA . VAL D 1 62 ? 64.062 26.496 60.174 1.00 34.76 62 VAL D CA 1
ATOM 2579 C C . VAL D 1 62 ? 63.187 27.702 59.846 1.00 36.75 62 VAL D C 1
ATOM 2580 O O . VAL D 1 62 ? 61.964 27.594 59.777 1.00 38.48 62 VAL D O 1
ATOM 2584 N N . ALA D 1 63 ? 63.823 28.850 59.634 1.00 42.88 63 ALA D N 1
ATOM 2585 C CA . ALA D 1 63 ? 63.098 30.079 59.323 1.00 44.64 63 ALA D CA 1
ATOM 2586 C C . ALA D 1 63 ? 62.244 29.941 58.071 1.00 46.12 63 ALA D C 1
ATOM 2587 O O . ALA D 1 63 ? 61.129 30.457 58.013 1.00 45.51 63 ALA D O 1
ATOM 2589 N N . GLY D 1 64 ? 62.781 29.246 57.073 1.00 55.81 64 GLY D N 1
ATOM 2590 C CA . GLY D 1 64 ? 62.074 29.060 55.818 1.00 58.88 64 GLY D CA 1
ATOM 2591 C C . GLY D 1 64 ? 60.848 28.170 55.905 1.00 61.09 64 GLY D C 1
ATOM 2592 O O . GLY D 1 64 ? 60.002 28.173 55.009 1.00 60.61 64 GLY D O 1
ATOM 2593 N N . GLN D 1 65 ? 60.752 27.393 56.974 1.00 70.61 65 GLN D N 1
ATOM 2594 C CA . GLN D 1 65 ? 59.604 26.520 57.146 1.00 73.63 65 GLN D CA 1
ATOM 2595 C C . GLN D 1 65 ? 58.728 27.152 58.217 1.00 73.73 65 GLN D C 1
ATOM 2596 O O . GLN D 1 65 ? 58.277 26.485 59.144 1.00 74.83 65 GLN D O 1
ATOM 2602 N N . GLU D 1 66 ? 58.508 28.456 58.081 1.00 53.39 66 GLU D N 1
ATOM 2603 C CA . GLU D 1 66 ? 57.702 29.224 59.024 1.00 52.81 66 GLU D CA 1
ATOM 2604 C C . GLU D 1 66 ? 57.235 30.487 58.305 1.00 52.03 66 GLU D C 1
ATOM 2605 O O . GLU D 1 66 ? 56.382 31.230 58.797 1.00 51.57 66 GLU D O 1
ATOM 2611 N N . ALA D 1 67 ? 57.825 30.722 57.136 1.00 42.07 67 ALA D N 1
ATOM 2612 C CA . ALA D 1 67 ? 57.498 31.865 56.287 1.00 40.98 67 ALA D CA 1
ATOM 2613 C C . ALA D 1 67 ? 57.872 31.495 54.855 1.00 40.38 67 ALA D C 1
ATOM 2614 O O . ALA D 1 67 ? 58.785 30.704 54.643 1.00 40.95 67 ALA D O 1
ATOM 2616 N N . ASP D 1 68 ? 57.171 32.050 53.875 1.00 48.76 68 ASP D N 1
ATOM 2617 C CA . ASP D 1 68 ? 57.475 31.734 52.486 1.00 49.09 68 ASP D CA 1
ATOM 2618 C C . ASP D 1 68 ? 58.604 32.589 51.930 1.00 47.64 68 ASP D C 1
ATOM 2619 O O . ASP D 1 68 ? 59.283 32.197 50.985 1.00 48.57 68 ASP D O 1
ATOM 2624 N N . ASN D 1 69 ? 58.803 33.758 52.521 1.00 54.77 69 ASN D N 1
ATOM 2625 C CA . ASN D 1 69 ? 59.861 34.662 52.093 1.00 51.95 69 ASN D CA 1
ATOM 2626 C C . ASN D 1 69 ? 60.776 35.016 53.252 1.00 50.14 69 ASN D C 1
ATOM 2627 O O . ASN D 1 69 ? 60.391 35.754 54.158 1.00 49.88 69 ASN D O 1
ATOM 2632 N N . VAL D 1 70 ? 61.991 34.491 53.221 1.00 52.64 70 VAL D N 1
ATOM 2633 C CA . VAL D 1 70 ? 62.941 34.762 54.280 1.00 50.01 70 VAL D CA 1
ATOM 2634 C C . VAL D 1 70 ? 64.202 35.436 53.743 1.00 48.21 70 VAL D C 1
ATOM 2635 O O . VAL D 1 70 ? 64.819 34.972 52.782 1.00 47.41 70 VAL D O 1
ATOM 2639 N N . PHE D 1 71 ? 64.561 36.558 54.355 1.00 40.81 71 PHE D N 1
ATOM 2640 C CA . PHE D 1 71 ? 65.763 37.277 53.967 1.00 37.06 71 PHE D CA 1
ATOM 2641 C C . PHE D 1 71 ? 66.665 37.308 55.187 1.00 34.69 71 PHE D C 1
ATOM 2642 O O . PHE D 1 71 ? 66.203 37.500 56.306 1.00 33.74 71 PHE D O 1
ATOM 2650 N N . ALA D 1 72 ? 67.956 37.116 54.977 1.00 25.69 72 ALA D N 1
ATOM 2651 C CA . ALA D 1 72 ? 68.873 37.132 56.099 1.00 23.44 72 ALA D CA 1
ATOM 2652 C C . ALA D 1 72 ? 70.165 37.856 55.774 1.00 22.85 72 ALA D C 1
ATOM 2653 O O . ALA D 1 72 ? 70.648 37.821 54.639 1.00 22.91 72 ALA D O 1
ATOM 2655 N N . ASN D 1 73 ? 70.705 38.528 56.783 1.00 25.91 73 ASN D N 1
ATOM 2656 C CA . ASN D 1 73 ? 71.966 39.243 56.674 1.00 25.21 73 ASN D CA 1
ATOM 2657 C C . ASN D 1 73 ? 72.876 38.346 57.483 1.00 24.28 73 ASN D C 1
ATOM 2658 O O . ASN D 1 73 ? 72.506 37.920 58.575 1.00 23.62 73 ASN D O 1
ATOM 2663 N N . VAL D 1 74 ? 74.050 38.041 56.954 1.00 20.49 74 VAL D N 1
ATOM 2664 C CA . VAL D 1 74 ? 74.977 37.222 57.700 1.00 20.68 74 VAL D CA 1
ATOM 2665 C C . VAL D 1 74 ? 76.368 37.830 57.623 1.00 20.54 74 VAL D C 1
ATOM 2666 O O . VAL D 1 74 ? 76.768 38.346 56.592 1.00 20.98 74 VAL D O 1
ATOM 2670 N N . LYS D 1 75 ? 77.091 37.783 58.732 1.00 30.25 75 LYS D N 1
ATOM 2671 C CA . LYS D 1 75 ? 78.457 38.277 58.792 1.00 29.84 75 LYS D CA 1
ATOM 2672 C C . LYS D 1 75 ? 79.327 37.078 59.161 1.00 31.62 75 LYS D C 1
ATOM 2673 O O . LYS D 1 75 ? 79.001 36.343 60.097 1.00 32.76 75 LYS D O 1
ATOM 2679 N N . ILE D 1 76 ? 80.387 36.829 58.432 1.00 20.00 76 ILE D N 1
ATOM 2680 C CA . ILE D 1 76 ? 81.314 35.748 58.742 1.00 20.00 76 ILE D CA 1
ATOM 2681 C C . ILE D 1 76 ? 82.712 36.284 59.031 1.00 20.00 76 ILE D C 1
ATOM 2682 O O . ILE D 1 76 ? 83.157 37.195 58.279 1.00 25.51 76 ILE D O 1
ATOM 2687 N N . ASN D 1 77 ? 83.311 35.886 60.102 1.00 21.61 77 ASN D N 1
ATOM 2688 C CA . ASN D 1 77 ? 84.632 36.384 60.404 1.00 23.91 77 ASN D CA 1
ATOM 2689 C C . ASN D 1 77 ? 85.577 35.238 60.710 1.00 25.44 77 ASN D C 1
ATOM 2690 O O . ASN D 1 77 ? 85.245 34.310 61.454 1.00 25.21 77 ASN D O 1
ATOM 2695 N N . VAL D 1 78 ? 86.749 35.291 60.092 1.00 31.56 78 VAL D N 1
ATOM 2696 C CA . VAL D 1 78 ? 87.781 34.279 60.292 1.00 34.18 78 VAL D CA 1
ATOM 2697 C C . VAL D 1 78 ? 89.030 35.070 60.606 1.00 36.05 78 VAL D C 1
ATOM 2698 O O . VAL D 1 78 ? 89.389 35.986 59.863 1.00 35.20 78 VAL D O 1
ATOM 2702 N N . GLY D 1 79 ? 89.671 34.736 61.719 1.00 57.98 79 GLY D N 1
ATOM 2703 C CA . GLY D 1 79 ? 90.871 35.447 62.114 1.00 62.36 79 GLY D CA 1
ATOM 2704 C C . GLY D 1 79 ? 90.745 35.952 63.535 1.00 65.14 79 GLY D C 1
ATOM 2705 O O . GLY D 1 79 ? 89.954 35.421 64.315 1.00 66.55 79 GLY D O 1
ATOM 2706 N N . GLU D 1 80 ? 91.517 36.975 63.883 1.00 62.94 80 GLU D N 1
ATOM 2707 C CA . GLU D 1 80 ? 91.457 37.511 65.234 1.00 65.73 80 GLU D CA 1
ATOM 2708 C C . GLU D 1 80 ? 91.554 39.024 65.357 1.00 66.63 80 GLU D C 1
ATOM 2709 O O . GLU D 1 80 ? 91.288 39.568 66.430 1.00 66.57 80 GLU D O 1
ATOM 2715 N N . ILE D 1 81 ? 91.920 39.700 64.268 1.00 61.40 81 ILE D N 1
ATOM 2716 C CA . ILE D 1 81 ? 92.026 41.158 64.267 1.00 62.04 81 ILE D CA 1
ATOM 2717 C C . ILE D 1 81 ? 90.808 41.795 64.963 1.00 62.90 81 ILE D C 1
ATOM 2718 O O . ILE D 1 81 ? 90.959 42.634 65.853 1.00 63.85 81 ILE D O 1
ATOM 2723 N N . LEU D 1 82 ? 89.607 41.380 64.570 1.00 64.54 82 LEU D N 1
ATOM 2724 C CA . LEU D 1 82 ? 88.377 41.907 65.154 1.00 65.05 82 LEU D CA 1
ATOM 2725 C C . LEU D 1 82 ? 88.044 41.295 66.521 1.00 66.04 82 LEU D C 1
ATOM 2726 O O . LEU D 1 82 ? 86.973 41.553 67.072 1.00 66.26 82 LEU D O 1
ATOM 2731 N N . SER D 1 83 ? 88.957 40.488 67.057 1.00 67.52 83 SER D N 1
ATOM 2732 C CA . SER D 1 83 ? 88.774 39.817 68.348 1.00 68.29 83 SER D CA 1
ATOM 2733 C C . SER D 1 83 ? 87.316 39.652 68.784 1.00 67.94 83 SER D C 1
ATOM 2734 O O . SER D 1 83 ? 86.881 40.248 69.771 1.00 67.67 83 SER D O 1
ATOM 2737 N N . ILE D 1 84 ? 86.572 38.828 68.055 1.00 71.50 84 ILE D N 1
ATOM 2738 C CA . ILE D 1 84 ? 85.167 38.591 68.357 1.00 71.82 84 ILE D CA 1
ATOM 2739 C C . ILE D 1 84 ? 84.966 37.839 69.672 1.00 73.60 84 ILE D C 1
ATOM 2740 O O . ILE D 1 84 ? 83.874 37.852 70.242 1.00 73.91 84 ILE D O 1
ATOM 2745 N N . ASP D 1 85 ? 86.021 37.189 70.157 1.00 68.12 85 ASP D N 1
ATOM 2746 C CA . ASP D 1 85 ? 85.942 36.434 71.405 1.00 69.73 85 ASP D CA 1
ATOM 2747 C C . ASP D 1 85 ? 85.677 37.363 72.586 1.00 70.68 85 ASP D C 1
ATOM 2748 O O . ASP D 1 85 ? 85.177 36.937 73.630 1.00 70.50 85 ASP D O 1
ATOM 2753 N N . GLU D 1 86 ? 86.016 38.637 72.403 1.00 85.29 86 GLU D N 1
ATOM 2754 C CA . GLU D 1 86 ? 85.811 39.665 73.418 1.00 84.12 86 GLU D CA 1
ATOM 2755 C C . GLU D 1 86 ? 84.354 39.731 73.848 1.00 85.61 86 GLU D C 1
ATOM 2756 O O . GLU D 1 86 ? 84.030 40.347 74.864 1.00 85.92 86 GLU D O 1
ATOM 2762 N N . LYS D 1 87 ? 83.478 39.098 73.071 1.00 67.24 87 LYS D N 1
ATOM 2763 C CA . LYS D 1 87 ? 82.056 39.108 73.370 1.00 64.75 87 LYS D CA 1
ATOM 2764 C C . LYS D 1 87 ? 81.675 38.493 74.711 1.00 64.44 87 LYS D C 1
ATOM 2765 O O . LYS D 1 87 ? 80.514 38.123 74.926 1.00 62.70 87 LYS D O 1
ATOM 2771 N N . LEU D 1 88 ? 82.654 38.361 75.603 1.00 75.12 88 LEU D N 1
ATOM 2772 C CA . LEU D 1 88 ? 82.373 37.860 76.936 1.00 75.73 88 LEU D CA 1
ATOM 2773 C C . LEU D 1 88 ? 81.487 38.961 77.532 1.00 75.63 88 LEU D C 1
ATOM 2774 O O . LEU D 1 88 ? 80.598 38.695 78.349 1.00 76.05 88 LEU D O 1
ATOM 2779 N N . GLU D 1 89 ? 81.743 40.200 77.099 1.00 41.35 89 GLU D N 1
ATOM 2780 C CA . GLU D 1 89 ? 80.956 41.365 77.509 1.00 39.83 89 GLU D CA 1
ATOM 2781 C C . GLU D 1 89 ? 79.679 41.259 76.678 1.00 39.03 89 GLU D C 1
ATOM 2782 O O . GLU D 1 89 ? 79.620 41.726 75.539 1.00 37.63 89 GLU D O 1
ATOM 2788 N N . LYS D 1 90 ? 78.661 40.625 77.233 1.00 87.63 90 LYS D N 1
ATOM 2789 C CA . LYS D 1 90 ? 77.439 40.422 76.482 1.00 88.13 90 LYS D CA 1
ATOM 2790 C C . LYS D 1 90 ? 76.380 41.490 76.668 1.00 88.97 90 LYS D C 1
ATOM 2791 O O . LYS D 1 90 ? 76.019 42.109 75.640 1.00 87.33 90 LYS D O 1
#

Radius of gyration: 18.76 Å; Cα contacts (8 Å, |Δi|>4): 658; chains: 4; bounding box: 46×42×47 Å

Secondary structure (DSSP, 8-state):
-EEEEEEEEE-S-SHHHHHHHHHHHHHHHHSS---B-SS-EEEEE-TTT--HHHHHHHHHHTS-S-EEEEEEEEEESPPPHHHHT--/-EEEEEEEE----GGGTTTHHHHHHHHHHHSS---B-SS-EEEEE-TTT--HHHHHHHHHHTS-S-EEEEEEEEEESPPPHHHHHT-/-EEEEEEEEE-SSSSSHHHHHHHHHHHHHHSS---B-SS-EEEEE-TTT--HHHHHHHHHHTS-SEEEEEEEEEESSS-SSTT----/-EEEEEEEE---STTHHHHHHHHHHHHHHHSS---B-SS-EEEEE-TTT--HHHHHHHHHHTS-SEEEEEEEEEESSTT-GGGTT--

Sequence (348 aa):
KASIALQVLPLVQGIDRIAVIDQVIAYLQTQEVTVVTPFETVLEGEFDELRILKEALEVAGQEADNVFANVKINVGEILSIDEKLEKKASIALQVLPLVQGIDRIAVIDQVIAYLQTQEVTVVTPFETVLEGEFDELRILKEALEVAGQEADNVFANVKINVGEILSIDEKLEKKASIALQVLPLVQGIDRIAVIDQVIAYLQTQEVTVVTPFETVLEGEFDELRILKEALEVAGQEADNVFANVKINVGEILSIDEKLEKKASIALQVLPLVQGIDRIAVIDQVIAYLQTQEVTVVTPFETVLEGEFDELRILKEALEVAGQEADNVFANVKINVGEILSIDEKLEK

InterPro domains:
  IPR002767 Thiamine-binding protein [PF01910] (6-91)
  IPR029756 MTH1187/YkoF-like [G3DSA:3.30.70.930] (1-96)
  IPR029756 MTH1187/YkoF-like [SSF89957] (1-94)
  IPR051614 UPF0045 domain-containing protein [PTHR33777] (1-94)

Nearest PDB structures (foldseek):
  2ibo-assembly1_D  TM=9.202E-01  e=3.261E-14  Streptococcus pneumoniae TIGR4
  1vk8-assembly1_D  TM=9.056E-01  e=7.563E-06  Thermotoga maritima
  2epi-assembly1_C  TM=8.550E-01  e=2.222E-05  Methanocaldococcus jannaschii DSM 2661
  7f84-assembly1_B  TM=6.496E-01  e=6.281E-02  Leptospira interrogans serovar Copenhageni str. Fiocruz L1-130
  3oq2-assembly1_B  TM=6.507E-01  e=1.318E-01  Nitratidesulfovibrio vulgaris str. Hildenborough

B-factor: mean 44.23, std 22.36, range [8.48, 95.96]

CATH classification: 3.30.70.930

Solvent-accessible surface area: 15834 Å² total

Organism: Streptococcus pneumoniae serotype 4 (strain ATCC BAA-334 / TIGR4) (NCBI:txid170187)